Protein AF-A0A8J9SW80-F1 (afdb_monomer_lite)

pLDDT: mean 71.74, std 21.7, range [30.66, 98.0]

Sequence (367 aa):
MGSTLADHHQALREQLAEQREALAELDELLQSSKDDSGEIQQVRDQLYEAVQELEGTLAITDTATEVPGRPEDRGDDSVHAGLGFRDADRAAMSGSEYEDDEVEDGNELDEDVAEALGAERPSRASLAMMADAEAIAQAVQAGPQTDTIHFANWEAHTRGVGSKLMAAMGYRKGAGLGRHKEGNAAPIEVQMLRKGAGLGLAEGQPKKRIRGGERSRRKKLVDAAKAAREAGRDAQTQLEIQTGQPGLFAFINSRLTNAAEHSAEAAASSMGRSQNVESNGKKSKAEPRQVDRKALAAQQDEVAAVRDKLTRLQQMAVRNANDRVISAQVKQKIEAVKRELAGAEAMSQHAHKAVHAKEKERKWLKF

Radius of gyration: 44.1 Å; chains: 1; bounding box: 124×79×93 Å

Secondary structure (DSSP, 8-state):
--HHHHHHHHHHHHHHHHHHHHHHHHHHHHHH-SSSHHHHHHHHHHHHHHHHHHHHHHHHHHHHH--PPPPP------------------------------------------------PPPHHHHHHHHHHHHHHHHHHT--------SSGGGGGS-SHHHHHHHHTT--TTPPSSTTS-S-SSPPP--PPPTTPPTT--TT-----SSSHHHHHHHHHHHHHHHHHHHHHHHHHHHHHHHT---HHHHHHHHHHHHHHTTSSS-S-----------------------SSHHHHHHHHHHHHHHHHHHHHHHHHHHTTT-HHHHHHHHHHHHHHHHHHHHHHHHHHHHHHHHHHHHHHHHHTT-

Structure (mmCIF, N/CA/C/O backbone):
data_AF-A0A8J9SW80-F1
#
_entry.id   AF-A0A8J9SW80-F1
#
loop_
_atom_site.group_PDB
_atom_site.id
_atom_site.type_symbol
_atom_site.label_atom_id
_atom_site.label_alt_id
_atom_site.label_comp_id
_atom_site.label_asym_id
_atom_site.label_entity_id
_atom_site.label_seq_id
_atom_site.pdbx_PDB_ins_code
_atom_site.Cartn_x
_atom_site.Cartn_y
_atom_site.Cartn_z
_atom_site.occupancy
_atom_site.B_iso_or_equiv
_atom_site.auth_seq_id
_atom_site.auth_comp_id
_atom_site.auth_asym_id
_atom_site.auth_atom_id
_atom_site.pdbx_PDB_model_num
ATOM 1 N N . MET A 1 1 ? 29.791 -41.892 21.958 1.00 49.88 1 MET A N 1
ATOM 2 C CA . MET A 1 1 ? 28.802 -42.011 20.863 1.00 49.88 1 MET A CA 1
ATOM 3 C C . MET A 1 1 ? 29.150 -41.160 19.628 1.00 49.88 1 MET A C 1
ATOM 5 O O . MET A 1 1 ? 28.309 -41.045 18.755 1.00 49.88 1 MET A O 1
ATOM 9 N N . GLY A 1 2 ? 30.360 -40.580 19.517 1.00 54.06 2 GLY A N 1
ATOM 10 C CA . GLY A 1 2 ? 30.752 -39.768 18.348 1.00 54.06 2 GLY A CA 1
ATOM 11 C C . GLY A 1 2 ? 31.335 -40.559 17.166 1.00 54.06 2 GLY A C 1
ATOM 12 O O . GLY A 1 2 ? 31.157 -40.139 16.033 1.00 54.06 2 GLY A O 1
ATOM 13 N N . SER A 1 3 ? 31.971 -41.716 17.413 1.00 57.97 3 SER A N 1
ATOM 14 C CA . SER A 1 3 ? 32.595 -42.538 16.353 1.00 57.97 3 SER A CA 1
ATOM 15 C C . SER A 1 3 ? 31.562 -43.076 15.362 1.00 57.97 3 SER A C 1
ATOM 17 O O . SER A 1 3 ? 31.684 -42.866 14.167 1.00 57.97 3 SER A O 1
ATOM 19 N N . THR A 1 4 ? 30.466 -43.651 15.862 1.00 72.06 4 THR A N 1
ATOM 20 C CA . THR A 1 4 ? 29.466 -44.337 15.028 1.00 72.06 4 THR A CA 1
ATOM 21 C C . THR A 1 4 ? 28.751 -43.422 14.033 1.00 72.06 4 THR A C 1
ATOM 23 O O . THR A 1 4 ? 28.284 -43.897 13.005 1.00 72.06 4 THR A O 1
ATOM 26 N N . LEU A 1 5 ? 28.628 -42.124 14.336 1.00 70.88 5 LEU A N 1
ATOM 27 C CA . LEU A 1 5 ? 27.973 -41.161 13.446 1.00 70.88 5 LEU A CA 1
ATOM 28 C C . LEU A 1 5 ? 28.910 -40.726 12.309 1.00 70.88 5 LEU A C 1
ATOM 30 O O . LEU A 1 5 ? 28.467 -40.603 11.172 1.00 70.88 5 LEU A O 1
ATOM 34 N N . ALA A 1 6 ? 30.198 -40.536 12.612 1.00 74.44 6 ALA A N 1
ATOM 35 C CA . ALA A 1 6 ? 31.221 -40.228 11.617 1.00 74.44 6 ALA A CA 1
ATOM 36 C C . ALA A 1 6 ? 31.466 -41.419 10.677 1.00 74.44 6 ALA A C 1
ATOM 38 O O . ALA A 1 6 ? 31.534 -41.231 9.466 1.00 74.44 6 ALA A O 1
ATOM 39 N N . ASP A 1 7 ? 31.491 -42.638 11.225 1.00 81.62 7 ASP A N 1
ATOM 40 C CA . ASP A 1 7 ? 31.629 -43.874 10.448 1.00 81.62 7 ASP A CA 1
ATOM 41 C C . ASP A 1 7 ? 30.427 -44.067 9.499 1.00 81.62 7 ASP A C 1
ATOM 43 O O . ASP A 1 7 ? 30.590 -44.407 8.329 1.00 81.62 7 ASP A O 1
ATOM 47 N N . HIS A 1 8 ? 29.206 -43.771 9.969 1.00 82.88 8 HIS A N 1
ATOM 48 C CA . HIS A 1 8 ? 27.998 -43.819 9.136 1.00 82.88 8 HIS A CA 1
ATOM 49 C C . HIS A 1 8 ? 27.998 -42.748 8.036 1.00 82.88 8 HIS A C 1
ATOM 51 O O . HIS A 1 8 ? 27.614 -43.018 6.902 1.00 82.88 8 HIS A O 1
ATOM 57 N N . HIS A 1 9 ? 28.467 -41.543 8.353 1.00 84.44 9 HIS A N 1
ATOM 58 C CA . HIS A 1 9 ? 28.589 -40.452 7.394 1.00 84.44 9 HIS A CA 1
ATOM 59 C C . HIS A 1 9 ? 29.603 -40.753 6.283 1.00 84.44 9 HIS A C 1
ATOM 61 O O . HIS A 1 9 ? 29.362 -40.457 5.113 1.00 84.44 9 HIS A O 1
ATOM 67 N N . GLN A 1 10 ? 30.728 -41.378 6.637 1.00 86.06 10 GLN A N 1
ATOM 68 C CA . GLN A 1 10 ? 31.716 -41.825 5.664 1.00 86.06 10 GLN A CA 1
ATOM 69 C C . GLN A 1 10 ? 31.157 -42.940 4.769 1.00 86.06 10 GLN A C 1
ATOM 71 O O . GLN A 1 10 ? 31.312 -42.864 3.552 1.00 86.06 10 GLN A O 1
ATOM 76 N N . ALA A 1 11 ? 30.423 -43.899 5.342 1.00 87.75 11 ALA A N 1
ATOM 77 C CA . ALA A 1 11 ? 29.757 -44.947 4.571 1.00 87.75 11 ALA A CA 1
ATOM 78 C C . ALA A 1 11 ? 28.748 -44.381 3.551 1.00 87.75 11 ALA A C 1
ATOM 80 O O . ALA A 1 11 ? 28.704 -44.849 2.417 1.00 87.75 11 ALA A O 1
ATOM 81 N N . LEU A 1 12 ? 27.989 -43.333 3.903 1.00 87.50 12 LEU A N 1
ATOM 82 C CA . LEU A 1 12 ? 27.078 -42.662 2.961 1.00 87.50 12 LEU A CA 1
ATOM 83 C C . LEU A 1 12 ? 27.825 -41.989 1.797 1.00 87.50 12 LEU A C 1
ATOM 85 O O . LEU A 1 12 ? 27.340 -42.003 0.668 1.00 87.50 12 LEU A O 1
ATOM 89 N N . ARG A 1 13 ? 29.015 -41.423 2.042 1.00 88.56 13 ARG A N 1
ATOM 90 C CA . ARG A 1 13 ? 29.853 -40.827 0.984 1.00 88.56 13 ARG A CA 1
ATOM 91 C C . ARG A 1 13 ? 30.429 -41.875 0.037 1.00 88.56 13 ARG A C 1
ATOM 93 O O . ARG A 1 13 ? 30.481 -41.627 -1.164 1.00 88.56 13 ARG A O 1
ATOM 100 N N . GLU A 1 14 ? 30.840 -43.023 0.566 1.00 92.19 14 GLU A N 1
ATOM 101 C CA . GLU A 1 14 ? 31.321 -44.154 -0.236 1.00 92.19 14 GLU A CA 1
ATOM 102 C C . GLU A 1 14 ? 30.191 -44.731 -1.099 1.00 92.19 14 GLU A C 1
ATOM 104 O O . GLU A 1 14 ? 30.370 -44.889 -2.304 1.00 92.19 14 GLU A O 1
ATOM 109 N N . GLN A 1 15 ? 28.994 -44.912 -0.527 1.00 90.31 15 GLN A N 1
ATOM 110 C CA . GLN A 1 15 ? 27.805 -45.330 -1.279 1.00 90.31 15 GLN A CA 1
ATOM 111 C C . GLN A 1 15 ? 27.453 -44.343 -2.398 1.00 90.31 15 GLN A C 1
ATOM 113 O O . GLN A 1 15 ? 27.166 -44.750 -3.518 1.00 90.31 15 GLN A O 1
ATOM 118 N N . LEU A 1 16 ? 27.508 -43.039 -2.129 1.00 91.19 16 LEU A N 1
ATOM 119 C CA . LEU A 1 16 ? 27.243 -42.006 -3.132 1.00 91.19 16 LEU A CA 1
ATOM 120 C C . LEU A 1 16 ? 28.272 -42.048 -4.278 1.00 91.19 16 LEU A C 1
ATOM 122 O O . LEU A 1 16 ? 27.899 -41.903 -5.442 1.00 91.19 16 LEU A O 1
ATOM 126 N N . ALA A 1 17 ? 29.552 -42.273 -3.968 1.00 91.00 17 ALA A N 1
ATOM 127 C CA . ALA A 1 17 ? 30.602 -42.401 -4.978 1.00 91.00 17 ALA A CA 1
ATOM 128 C C . ALA A 1 17 ? 30.373 -43.611 -5.900 1.00 91.00 17 ALA A C 1
ATOM 130 O O . ALA A 1 17 ? 30.442 -43.455 -7.117 1.00 91.00 17 ALA A O 1
ATOM 131 N N . GLU A 1 18 ? 30.015 -44.765 -5.333 1.00 93.12 18 GLU A N 1
ATOM 132 C CA . GLU A 1 18 ? 29.704 -45.989 -6.085 1.00 93.12 18 GLU A CA 1
ATOM 133 C C . GLU A 1 18 ? 28.485 -45.799 -7.006 1.00 93.12 18 GLU A C 1
ATOM 135 O O . GLU A 1 18 ? 28.518 -46.164 -8.180 1.00 93.12 18 GLU A O 1
ATOM 140 N N . GLN A 1 19 ? 27.426 -45.134 -6.525 1.00 90.38 19 GLN A N 1
ATOM 141 C CA . GLN A 1 19 ? 26.250 -44.832 -7.354 1.00 90.38 19 GLN A CA 1
ATOM 142 C C . GLN A 1 19 ? 26.574 -43.844 -8.492 1.00 90.38 19 GLN A C 1
ATOM 144 O O . GLN A 1 19 ? 26.047 -43.968 -9.595 1.00 90.38 19 GLN A O 1
ATOM 149 N N . ARG A 1 20 ? 27.471 -42.873 -8.276 1.00 91.50 20 ARG A N 1
ATOM 150 C CA . ARG A 1 20 ? 27.914 -41.958 -9.345 1.00 91.50 20 ARG A CA 1
ATOM 151 C C . ARG A 1 20 ? 28.756 -42.656 -10.413 1.00 91.50 20 ARG A C 1
ATOM 153 O O . ARG A 1 20 ? 28.658 -42.283 -11.580 1.00 91.50 20 ARG A O 1
ATOM 160 N N . GLU A 1 21 ? 29.560 -43.643 -10.031 1.00 93.75 21 GLU A N 1
ATOM 161 C CA . GLU A 1 21 ? 30.314 -44.474 -10.975 1.00 93.75 21 GLU A CA 1
ATOM 162 C C . GLU A 1 21 ? 29.365 -45.342 -11.813 1.00 93.75 21 GLU A C 1
ATOM 164 O O . GLU A 1 21 ? 29.444 -45.318 -13.040 1.00 93.75 21 GLU A O 1
ATOM 169 N N . ALA A 1 22 ? 28.363 -45.966 -11.184 1.00 90.06 22 ALA A N 1
ATOM 170 C CA . ALA A 1 22 ? 27.321 -46.716 -11.888 1.00 90.06 22 ALA A CA 1
ATOM 171 C C . ALA A 1 22 ? 26.508 -45.846 -12.874 1.00 90.06 22 ALA A C 1
ATOM 173 O O . ALA A 1 22 ? 26.166 -46.304 -13.966 1.00 90.06 22 ALA A O 1
ATOM 174 N N . LEU A 1 23 ? 26.229 -44.573 -12.545 1.00 90.00 23 LEU A N 1
ATOM 175 C CA . LEU A 1 23 ? 25.629 -43.628 -13.504 1.00 90.00 23 LEU A CA 1
ATOM 176 C C . LEU A 1 23 ? 26.527 -43.376 -14.716 1.00 90.00 23 LEU A C 1
ATOM 178 O O . LEU A 1 23 ? 26.022 -43.283 -15.833 1.00 90.00 23 LEU A O 1
ATOM 182 N N . ALA A 1 24 ? 27.839 -43.248 -14.506 1.00 90.25 24 ALA A N 1
ATOM 183 C CA . ALA A 1 24 ? 28.784 -43.002 -15.589 1.00 90.25 24 ALA A CA 1
ATOM 184 C C . ALA A 1 24 ? 28.877 -44.207 -16.541 1.00 90.25 24 ALA A C 1
ATOM 186 O O . ALA A 1 24 ? 28.885 -44.019 -17.757 1.00 90.25 24 ALA A O 1
ATOM 187 N N . GLU A 1 25 ? 28.858 -45.430 -16.004 1.00 89.44 25 GLU A N 1
ATOM 188 C CA . GLU A 1 25 ? 28.818 -46.662 -16.801 1.00 89.44 25 GLU A CA 1
ATOM 189 C C . GLU A 1 25 ? 27.521 -46.778 -17.622 1.00 89.44 25 GLU A C 1
ATOM 191 O O . GLU A 1 25 ? 27.557 -47.132 -18.802 1.00 89.44 25 GLU A O 1
ATOM 196 N N . LEU A 1 26 ? 26.366 -46.423 -17.043 1.00 85.19 26 LEU A N 1
ATOM 197 C CA . LEU A 1 26 ? 25.086 -46.407 -17.766 1.00 85.19 26 LEU A CA 1
ATOM 198 C C . LEU A 1 26 ? 25.056 -45.349 -18.879 1.00 85.19 26 LEU A C 1
ATOM 200 O O . LEU A 1 26 ? 24.507 -45.602 -19.955 1.00 85.19 26 LEU A O 1
ATOM 204 N N . ASP A 1 27 ? 25.679 -44.191 -18.655 1.00 87.00 27 ASP A N 1
ATOM 205 C CA . ASP A 1 27 ? 25.816 -43.138 -19.666 1.00 87.00 27 ASP A CA 1
ATOM 206 C C . ASP A 1 27 ? 26.742 -43.562 -20.822 1.00 87.00 27 ASP A C 1
ATOM 208 O O . ASP A 1 27 ? 26.494 -43.188 -21.973 1.00 87.00 27 ASP A O 1
ATOM 212 N N . GLU A 1 28 ? 27.766 -44.377 -20.555 1.00 88.75 28 GLU A N 1
ATOM 213 C CA . GLU A 1 28 ? 28.633 -44.979 -21.579 1.00 88.75 28 GLU A CA 1
ATOM 214 C C . GLU A 1 28 ? 27.915 -46.101 -22.359 1.00 88.75 28 GLU A C 1
ATOM 216 O O . GLU A 1 28 ? 28.028 -46.203 -23.588 1.00 88.75 28 GLU A O 1
ATOM 221 N N . LEU A 1 29 ? 27.086 -46.903 -21.684 1.00 83.25 29 LEU A N 1
ATOM 222 C CA . LEU A 1 29 ? 26.255 -47.933 -22.319 1.00 83.25 29 LEU A CA 1
ATOM 223 C C . LEU A 1 29 ? 25.168 -47.336 -23.227 1.00 83.25 29 LEU A C 1
ATOM 225 O O . LEU A 1 29 ? 24.956 -47.839 -24.333 1.00 83.25 29 LEU A O 1
ATOM 229 N N . LEU A 1 30 ? 24.542 -46.222 -22.832 1.00 82.44 30 LEU A N 1
ATOM 230 C CA . LEU A 1 30 ? 23.599 -45.477 -23.681 1.00 82.44 30 LEU A CA 1
ATOM 231 C C . LEU A 1 30 ? 24.258 -44.888 -24.936 1.00 82.44 30 LEU A C 1
ATOM 233 O O . LEU A 1 30 ? 23.594 -44.704 -25.957 1.00 82.44 30 LEU A O 1
ATOM 237 N N . GLN A 1 31 ? 25.556 -44.583 -24.878 1.00 81.69 31 GLN A N 1
ATOM 238 C CA . GLN A 1 31 ? 26.309 -44.089 -26.033 1.00 81.69 31 GLN A CA 1
ATOM 239 C C . GLN A 1 31 ? 26.714 -45.212 -26.999 1.00 81.69 31 GLN A C 1
ATOM 241 O O . GLN A 1 31 ? 26.880 -44.950 -28.193 1.00 81.69 31 GLN A O 1
ATOM 246 N N . SER A 1 32 ? 26.855 -46.450 -26.511 1.00 80.88 32 SER A N 1
ATOM 247 C CA . SER A 1 32 ? 27.329 -47.599 -27.297 1.00 80.88 32 SER A CA 1
ATOM 248 C C . SER A 1 32 ? 26.217 -48.517 -27.826 1.00 80.88 32 SER A C 1
ATOM 250 O O . SER A 1 32 ? 26.390 -49.096 -28.901 1.00 80.88 32 SER A O 1
ATOM 252 N N . SER A 1 33 ? 25.066 -48.618 -27.148 1.00 72.31 33 SER A N 1
ATOM 253 C CA . SER A 1 33 ? 23.926 -49.454 -27.558 1.00 72.31 33 SER A CA 1
ATOM 254 C C . SER A 1 33 ? 22.703 -48.614 -27.932 1.00 72.31 33 SER A C 1
ATOM 256 O O . SER A 1 33 ? 22.177 -47.847 -27.128 1.00 72.31 33 SER A O 1
ATOM 258 N N . LYS A 1 34 ? 22.223 -48.765 -29.173 1.00 64.88 34 LYS A N 1
ATOM 259 C CA . LYS A 1 34 ? 21.058 -48.028 -29.699 1.00 64.88 34 LYS A CA 1
ATOM 260 C C . LYS A 1 34 ? 19.730 -48.771 -29.504 1.00 64.88 34 LYS A C 1
ATOM 262 O O . LYS A 1 34 ? 18.681 -48.129 -29.527 1.00 64.88 34 LYS A O 1
ATOM 267 N N . ASP A 1 35 ? 19.785 -50.085 -29.282 1.00 65.62 35 ASP A N 1
ATOM 268 C CA . ASP A 1 35 ? 18.618 -50.974 -29.347 1.00 65.62 35 ASP A CA 1
ATOM 269 C C . ASP A 1 35 ? 17.957 -51.217 -27.970 1.00 65.62 35 ASP A C 1
ATOM 271 O O . ASP A 1 35 ? 16.739 -51.361 -27.914 1.00 65.62 35 ASP A O 1
ATOM 275 N N . ASP A 1 36 ? 18.705 -51.106 -26.859 1.00 64.69 36 ASP A N 1
ATOM 276 C CA . ASP A 1 36 ? 18.205 -51.314 -25.478 1.00 64.69 36 ASP A CA 1
ATOM 277 C C . ASP A 1 36 ? 18.041 -50.003 -24.674 1.00 64.69 36 ASP A C 1
ATOM 279 O O . ASP A 1 36 ? 17.910 -49.993 -23.448 1.00 64.69 36 ASP A O 1
ATOM 283 N N . SER A 1 37 ? 18.041 -48.860 -25.368 1.00 69.69 37 SER A N 1
ATOM 284 C CA . SER A 1 37 ? 18.081 -47.521 -24.756 1.00 69.69 37 SER A CA 1
ATOM 285 C C . SER A 1 37 ? 16.927 -47.220 -23.789 1.00 69.69 37 SER A C 1
ATOM 287 O O . SER A 1 37 ? 17.100 -46.424 -22.872 1.00 69.69 37 SER A O 1
ATOM 289 N N . GLY A 1 38 ? 15.765 -47.863 -23.947 1.00 79.81 38 GLY A N 1
ATOM 290 C CA . GLY A 1 38 ? 14.601 -47.641 -23.083 1.00 79.81 38 GLY A CA 1
ATOM 291 C C . GLY A 1 38 ? 14.773 -48.182 -21.661 1.00 79.81 38 GLY A C 1
ATOM 292 O O . GLY A 1 38 ? 14.498 -47.467 -20.699 1.00 79.81 38 GLY A O 1
ATOM 293 N N . GLU A 1 39 ? 15.253 -49.420 -21.519 1.00 83.25 39 GLU A N 1
ATOM 294 C CA . GLU A 1 39 ? 15.464 -50.047 -20.206 1.00 83.25 39 GLU A CA 1
ATOM 295 C C . GLU A 1 39 ? 16.661 -49.415 -19.486 1.00 83.25 39 GLU A C 1
ATOM 297 O O . GLU A 1 39 ? 16.581 -49.108 -18.297 1.00 83.25 39 GLU A O 1
ATOM 302 N N . ILE A 1 40 ? 17.736 -49.120 -20.225 1.00 81.12 40 ILE A N 1
ATOM 303 C CA . ILE A 1 40 ? 18.932 -48.463 -19.679 1.00 81.12 40 ILE A CA 1
ATOM 304 C C . ILE A 1 40 ? 18.599 -47.038 -19.210 1.00 81.12 40 ILE A C 1
ATOM 306 O O . ILE A 1 40 ? 19.030 -46.632 -18.132 1.00 81.12 40 ILE A O 1
ATOM 310 N N . GLN A 1 41 ? 17.774 -46.294 -19.957 1.00 83.81 41 GLN A N 1
ATOM 311 C CA . GLN A 1 41 ? 17.316 -44.965 -19.542 1.00 83.81 41 GLN A CA 1
ATOM 312 C C . GLN A 1 41 ? 16.438 -45.031 -18.284 1.00 83.81 41 GLN A C 1
ATOM 314 O O . GLN A 1 41 ? 16.593 -44.199 -17.395 1.00 83.81 41 GLN A O 1
ATOM 319 N N . GLN A 1 42 ? 15.564 -46.035 -18.159 1.00 89.56 42 GLN A N 1
ATOM 320 C CA . GLN A 1 42 ? 14.737 -46.202 -16.961 1.00 89.56 42 GLN A CA 1
ATOM 321 C C . GLN A 1 42 ? 15.582 -46.501 -15.713 1.00 89.56 42 GLN A C 1
ATOM 323 O O . GLN A 1 42 ? 15.321 -45.939 -14.649 1.00 89.56 42 GLN A O 1
ATOM 328 N N . VAL A 1 43 ? 16.600 -47.359 -15.835 1.00 89.69 43 VAL A N 1
ATOM 329 C CA . VAL A 1 43 ? 17.531 -47.659 -14.734 1.00 89.69 43 VAL A CA 1
ATOM 330 C C . VAL A 1 43 ? 18.375 -46.431 -14.385 1.00 89.69 43 VAL A C 1
ATOM 332 O O . VAL A 1 43 ? 18.542 -46.120 -13.208 1.00 89.69 43 VAL A O 1
ATOM 335 N N . ARG A 1 44 ? 18.846 -45.683 -15.389 1.00 89.75 44 ARG A N 1
ATOM 336 C CA . ARG A 1 44 ? 19.574 -44.423 -15.199 1.00 89.75 44 ARG A CA 1
ATOM 337 C C . ARG A 1 44 ? 18.748 -43.399 -14.421 1.00 89.75 44 ARG A C 1
ATOM 339 O O . ARG A 1 44 ? 19.253 -42.813 -13.468 1.00 89.75 44 ARG A O 1
ATOM 346 N N . ASP A 1 45 ? 17.488 -43.202 -14.801 1.00 90.50 45 ASP A N 1
ATOM 347 C CA . ASP A 1 45 ? 16.604 -42.229 -14.155 1.00 90.50 45 ASP A CA 1
ATOM 348 C C . ASP A 1 45 ? 16.335 -42.611 -12.684 1.00 90.50 45 ASP A C 1
ATOM 350 O O . ASP A 1 45 ? 16.399 -41.752 -11.805 1.00 90.50 45 ASP A O 1
ATOM 354 N N . GLN A 1 46 ? 16.126 -43.904 -12.395 1.00 91.12 46 GLN A N 1
ATOM 355 C CA . GLN A 1 46 ? 15.981 -44.414 -11.021 1.00 91.12 46 GLN A CA 1
ATOM 356 C C . GLN A 1 46 ? 17.244 -44.193 -10.183 1.00 91.12 46 GLN A C 1
ATOM 358 O O . GLN A 1 46 ? 17.170 -43.813 -9.014 1.00 91.12 46 GLN A O 1
ATOM 363 N N . LEU A 1 47 ? 18.413 -44.422 -10.777 1.00 90.44 47 LEU A N 1
ATOM 364 C CA . LEU A 1 47 ? 19.686 -44.287 -10.080 1.00 90.44 47 LEU A CA 1
ATOM 365 C C . LEU A 1 47 ? 20.050 -42.806 -9.860 1.00 90.44 47 LEU A C 1
ATOM 367 O O . LEU A 1 47 ? 20.631 -42.454 -8.836 1.00 90.44 47 LEU A O 1
ATOM 371 N N . TYR A 1 48 ? 19.612 -41.915 -10.754 1.00 91.31 48 TYR A N 1
ATOM 372 C CA . TYR A 1 48 ? 19.727 -40.466 -10.584 1.00 91.31 48 TYR A CA 1
ATOM 373 C C . TYR A 1 48 ? 18.877 -39.951 -9.413 1.00 91.31 48 TYR A C 1
ATOM 375 O O . TYR A 1 48 ? 19.352 -39.136 -8.621 1.00 91.31 48 TYR A O 1
ATOM 383 N N . GLU A 1 49 ? 17.650 -40.457 -9.260 1.00 92.12 49 GLU A N 1
ATOM 384 C CA . GLU A 1 49 ? 16.781 -40.140 -8.119 1.00 92.12 49 GLU A CA 1
ATOM 385 C C . GLU A 1 49 ? 17.400 -40.621 -6.794 1.00 92.12 49 GLU A C 1
ATOM 387 O O . GLU A 1 49 ? 17.505 -39.845 -5.843 1.00 92.12 49 GLU A O 1
ATOM 392 N N . ALA A 1 50 ? 17.936 -41.846 -6.757 1.00 89.12 50 ALA A N 1
ATOM 393 C CA . ALA A 1 50 ? 18.618 -42.384 -5.577 1.00 89.12 50 ALA A CA 1
ATOM 394 C C . ALA A 1 50 ? 19.857 -41.559 -5.162 1.00 89.12 50 ALA A C 1
ATOM 396 O O . ALA A 1 50 ? 20.093 -41.343 -3.970 1.00 89.12 50 ALA A O 1
ATOM 397 N N . VAL A 1 51 ? 20.638 -41.048 -6.124 1.00 90.56 51 VAL A N 1
ATOM 398 C CA . VAL A 1 51 ? 21.783 -40.161 -5.841 1.00 90.56 51 VAL A CA 1
ATOM 399 C C . VAL A 1 51 ? 21.323 -38.828 -5.243 1.00 90.56 51 VAL A C 1
ATOM 401 O O . VAL A 1 51 ? 21.934 -38.358 -4.282 1.00 90.56 51 VAL A O 1
ATOM 404 N N . GLN A 1 52 ? 20.231 -38.240 -5.744 1.00 90.31 52 GLN A N 1
ATOM 405 C CA . GLN A 1 52 ? 19.676 -36.999 -5.186 1.00 90.31 52 GLN A CA 1
ATOM 406 C C . GLN A 1 52 ? 19.196 -37.173 -3.742 1.00 90.31 52 GLN A C 1
ATOM 408 O O . GLN A 1 52 ? 19.411 -36.292 -2.904 1.00 90.31 52 GLN A O 1
ATOM 413 N N . GLU A 1 53 ? 18.577 -38.312 -3.427 1.00 89.56 53 GLU A N 1
ATOM 414 C CA . GLU A 1 53 ? 18.165 -38.630 -2.060 1.00 89.56 53 GLU A CA 1
ATOM 415 C C . GLU A 1 53 ? 19.375 -38.755 -1.123 1.00 89.56 53 GLU A C 1
ATOM 417 O O . GLU A 1 53 ? 19.389 -38.141 -0.051 1.00 89.56 53 GLU A O 1
ATOM 422 N N . LEU A 1 54 ? 20.425 -39.475 -1.537 1.00 86.06 54 LEU A N 1
ATOM 423 C CA . LEU A 1 54 ? 21.655 -39.623 -0.750 1.00 86.06 54 LEU A CA 1
ATOM 424 C C . LEU A 1 54 ? 22.364 -38.280 -0.528 1.00 86.06 54 LEU A C 1
ATOM 426 O O . LEU A 1 54 ? 22.745 -37.974 0.604 1.00 86.06 54 LEU A O 1
ATOM 430 N N . GLU A 1 55 ? 22.473 -37.438 -1.557 1.00 88.00 55 GLU A N 1
ATOM 431 C CA . GLU A 1 55 ? 23.013 -36.075 -1.444 1.00 88.00 55 GLU A CA 1
ATOM 432 C C . GLU A 1 55 ? 22.214 -35.218 -0.452 1.00 88.00 55 GLU A C 1
ATOM 434 O O . GLU A 1 55 ? 22.795 -34.513 0.379 1.00 88.00 55 GLU A O 1
ATOM 439 N N . GLY A 1 56 ? 20.882 -35.323 -0.484 1.00 86.88 56 GLY A N 1
ATOM 440 C CA . GLY A 1 56 ? 19.998 -34.649 0.462 1.00 86.88 56 GLY A CA 1
ATOM 441 C C . GLY A 1 56 ? 20.221 -35.104 1.906 1.00 86.88 56 GLY A C 1
ATOM 442 O O . GLY A 1 56 ? 20.282 -34.271 2.814 1.00 86.88 56 GLY A O 1
ATOM 443 N N . THR A 1 57 ? 20.396 -36.409 2.136 1.00 82.56 57 THR A N 1
ATOM 444 C CA . THR A 1 57 ? 20.688 -36.931 3.483 1.00 82.56 57 THR A CA 1
ATOM 445 C C . THR A 1 57 ? 22.056 -36.484 3.998 1.00 82.56 57 THR A C 1
ATOM 447 O O . THR A 1 57 ? 22.166 -36.107 5.167 1.00 82.56 57 THR A O 1
ATOM 450 N N . LEU A 1 58 ? 23.068 -36.435 3.124 1.00 82.69 58 LEU A N 1
ATOM 451 C CA . LEU A 1 58 ? 24.422 -36.006 3.466 1.00 82.69 58 LEU A CA 1
ATOM 452 C C . LEU A 1 58 ? 24.480 -34.514 3.838 1.00 82.69 58 LEU A C 1
ATOM 454 O O . LEU A 1 58 ? 25.133 -34.132 4.809 1.00 82.69 58 LEU A O 1
ATOM 458 N N . ALA A 1 59 ? 23.734 -33.668 3.121 1.00 83.06 59 ALA A N 1
ATOM 459 C CA . ALA A 1 59 ? 23.635 -32.244 3.436 1.00 83.06 59 ALA A CA 1
ATOM 460 C C . ALA A 1 59 ? 23.048 -32.003 4.839 1.00 83.06 59 ALA A C 1
ATOM 462 O O . ALA A 1 59 ? 23.487 -31.106 5.560 1.00 83.06 59 ALA A O 1
ATOM 463 N N . ILE A 1 60 ? 22.084 -32.825 5.266 1.00 81.50 60 ILE A N 1
ATOM 464 C CA . ILE A 1 60 ? 21.495 -32.733 6.609 1.00 81.50 60 ILE A CA 1
ATOM 465 C C . ILE A 1 60 ? 22.513 -33.156 7.676 1.00 81.50 60 ILE A C 1
ATOM 467 O O . ILE A 1 60 ? 22.626 -32.489 8.706 1.00 81.50 60 ILE A O 1
ATOM 471 N N . THR A 1 61 ? 23.280 -34.225 7.446 1.00 71.75 61 THR A N 1
ATOM 472 C CA . THR A 1 61 ? 24.295 -34.689 8.403 1.00 71.75 61 THR A CA 1
ATOM 473 C C . THR A 1 61 ? 25.472 -33.727 8.532 1.00 71.75 61 THR A C 1
ATOM 475 O O . THR A 1 61 ? 25.898 -33.474 9.658 1.00 71.75 61 THR A O 1
ATOM 478 N N . ASP A 1 62 ? 25.934 -33.117 7.435 1.00 69.81 62 ASP A N 1
ATOM 479 C CA . ASP A 1 62 ? 27.029 -32.137 7.458 1.00 69.81 62 ASP A CA 1
ATOM 480 C C . ASP A 1 62 ? 26.657 -30.900 8.307 1.00 69.81 62 ASP A C 1
ATOM 482 O O . ASP A 1 62 ? 27.461 -30.437 9.121 1.00 69.81 62 ASP A O 1
ATOM 486 N N . THR A 1 63 ? 25.398 -30.440 8.241 1.00 63.38 63 THR A N 1
ATOM 487 C CA . THR A 1 63 ? 24.904 -29.320 9.075 1.00 63.38 63 THR A CA 1
ATOM 488 C C . THR A 1 63 ? 24.771 -29.647 10.567 1.00 63.38 63 THR A C 1
ATOM 490 O O . THR A 1 63 ? 24.697 -28.734 11.391 1.00 63.38 63 THR A O 1
ATOM 493 N N . ALA A 1 64 ? 24.745 -30.929 10.946 1.00 57.00 64 ALA A N 1
ATOM 494 C CA . ALA A 1 64 ? 24.632 -31.357 12.341 1.00 57.00 64 ALA A CA 1
ATOM 495 C C . ALA A 1 64 ? 25.994 -31.456 13.059 1.00 57.00 64 ALA A C 1
ATOM 497 O O . ALA A 1 64 ? 26.036 -31.452 14.292 1.00 57.00 64 ALA A O 1
ATOM 498 N N . THR A 1 65 ? 27.101 -31.537 12.313 1.00 55.00 65 THR A N 1
ATOM 499 C CA . THR A 1 65 ? 28.466 -31.698 12.851 1.00 55.00 65 THR A CA 1
ATOM 500 C C . THR A 1 65 ? 29.242 -30.395 13.053 1.00 55.00 65 THR A C 1
ATOM 502 O O . THR A 1 65 ? 30.248 -30.403 13.766 1.00 55.00 65 THR A O 1
ATOM 505 N N . GLU A 1 66 ? 28.780 -29.261 12.521 1.00 43.91 66 GLU A N 1
ATOM 506 C CA . GLU A 1 66 ? 29.382 -27.954 12.810 1.00 43.91 66 GLU A CA 1
ATOM 507 C C . GLU A 1 66 ? 28.932 -27.426 14.185 1.00 43.91 66 GLU A C 1
ATOM 509 O O . GLU A 1 66 ? 27.947 -26.702 14.329 1.00 43.91 66 GLU A O 1
ATOM 514 N N . VAL A 1 67 ? 29.681 -27.786 15.232 1.00 41.59 67 VAL A N 1
ATOM 515 C CA . VAL A 1 67 ? 29.626 -27.114 16.538 1.00 41.59 67 VAL A CA 1
ATOM 516 C C . VAL A 1 67 ? 30.516 -25.864 16.472 1.00 41.59 67 VAL A C 1
ATOM 518 O O . VAL A 1 67 ? 31.740 -26.007 16.437 1.00 41.59 67 VAL A O 1
ATOM 521 N N . PRO A 1 68 ? 29.969 -24.633 16.486 1.00 42.00 68 PRO A N 1
ATOM 522 C CA . PRO A 1 68 ? 30.789 -23.432 16.562 1.00 42.00 68 PRO A CA 1
ATOM 523 C C . PRO A 1 68 ? 31.490 -23.359 17.925 1.00 42.00 68 PRO A C 1
ATOM 525 O O . PRO A 1 68 ? 30.871 -23.521 18.980 1.00 42.00 68 PRO A O 1
ATOM 528 N N . GLY A 1 69 ? 32.804 -23.130 17.879 1.00 36.31 69 GLY A N 1
ATOM 529 C CA . GLY A 1 69 ? 33.700 -23.088 19.029 1.00 36.31 69 GLY A CA 1
ATOM 530 C C . GLY A 1 69 ? 33.210 -22.177 20.157 1.00 36.31 69 GLY A C 1
ATOM 531 O O . GLY A 1 69 ? 32.892 -21.005 19.963 1.00 36.31 69 GLY A O 1
ATOM 532 N N . ARG A 1 70 ? 33.183 -22.744 21.363 1.00 35.84 70 ARG A N 1
ATOM 533 C CA . ARG A 1 70 ? 32.975 -22.056 22.637 1.00 35.84 70 ARG A CA 1
ATOM 534 C C . ARG A 1 70 ? 34.272 -21.320 23.012 1.00 35.84 70 ARG A C 1
ATOM 536 O O . ARG A 1 70 ? 35.282 -22.003 23.176 1.00 35.84 70 ARG A O 1
ATOM 543 N N . PRO A 1 71 ? 34.287 -19.987 23.182 1.00 41.69 71 PRO A N 1
ATOM 544 C CA . PRO A 1 71 ? 35.423 -19.328 23.805 1.00 41.69 71 PRO A CA 1
ATOM 545 C C . PRO A 1 71 ? 35.424 -19.626 25.308 1.00 41.69 71 PRO A C 1
ATOM 547 O O . PRO A 1 71 ? 34.377 -19.635 25.961 1.00 41.69 71 PRO A O 1
ATOM 550 N N . GLU A 1 72 ? 36.611 -19.935 25.819 1.00 38.03 72 GLU A N 1
ATOM 551 C CA . GLU A 1 72 ? 36.878 -20.249 27.217 1.00 38.03 72 GLU A CA 1
ATOM 552 C C . GLU A 1 72 ? 36.500 -19.090 28.144 1.00 38.03 72 GLU A C 1
ATOM 554 O O . GLU A 1 72 ? 36.825 -17.927 27.906 1.00 38.03 72 GLU A O 1
ATOM 559 N N . ASP A 1 73 ? 35.814 -19.455 29.220 1.00 37.12 73 ASP A N 1
ATOM 560 C CA . ASP A 1 73 ? 35.428 -18.606 30.336 1.00 37.12 73 ASP A CA 1
ATOM 561 C C . ASP A 1 73 ? 36.682 -18.270 31.159 1.00 37.12 73 ASP A C 1
ATOM 563 O O . ASP A 1 73 ? 37.155 -19.084 31.956 1.00 37.12 73 ASP A O 1
ATOM 567 N N . ARG A 1 74 ? 37.272 -17.093 30.920 1.00 38.66 74 ARG A N 1
ATOM 568 C CA . ARG A 1 74 ? 38.207 -16.475 31.866 1.00 38.66 74 ARG A CA 1
ATOM 569 C C . ARG A 1 74 ? 37.409 -15.549 32.765 1.00 38.66 74 ARG A C 1
ATOM 571 O O . ARG A 1 74 ? 36.908 -14.525 32.309 1.00 38.66 74 ARG A O 1
ATOM 578 N N . GLY A 1 75 ? 37.320 -15.937 34.033 1.00 37.62 75 GLY A N 1
ATOM 579 C CA . GLY A 1 75 ? 36.770 -15.102 35.085 1.00 37.62 75 GLY A CA 1
ATOM 580 C C . GLY A 1 75 ? 37.533 -13.788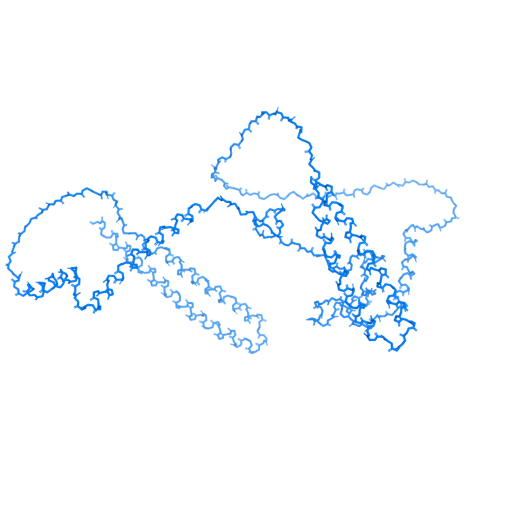 35.207 1.00 37.62 75 GLY A C 1
ATOM 581 O O . GLY A 1 75 ? 38.764 -13.772 35.210 1.00 37.62 75 GLY A O 1
ATOM 582 N N . ASP A 1 76 ? 36.775 -12.709 35.348 1.00 36.28 76 ASP A N 1
ATOM 583 C CA . ASP A 1 76 ? 37.236 -11.513 36.030 1.00 36.28 76 ASP A CA 1
ATOM 584 C C . ASP A 1 76 ? 36.124 -11.065 36.983 1.00 36.28 76 ASP A C 1
ATOM 586 O O . ASP A 1 76 ? 35.014 -10.700 36.580 1.00 36.28 76 ASP A O 1
ATOM 590 N N . ASP A 1 77 ? 36.416 -11.199 38.272 1.00 38.66 77 ASP A N 1
ATOM 591 C CA . ASP A 1 77 ? 35.634 -10.644 39.360 1.00 38.66 77 ASP A CA 1
ATOM 592 C C . ASP A 1 77 ? 35.926 -9.141 39.422 1.00 38.66 77 ASP A C 1
ATOM 594 O O . ASP A 1 77 ? 36.905 -8.714 40.033 1.00 38.66 77 ASP A O 1
ATOM 598 N N . SER A 1 78 ? 35.046 -8.306 38.866 1.00 37.91 78 SER A N 1
ATOM 599 C CA . SER A 1 78 ? 35.040 -6.882 39.210 1.00 37.91 78 SER A CA 1
ATOM 600 C C . SER A 1 78 ? 33.644 -6.417 39.612 1.00 37.91 78 SER A C 1
ATOM 602 O O . SER A 1 78 ? 32.763 -6.139 38.798 1.00 37.91 78 SER A O 1
ATOM 604 N N . VAL A 1 79 ? 33.466 -6.327 40.926 1.00 42.22 79 VAL A N 1
ATOM 605 C CA . VAL A 1 79 ? 32.522 -5.443 41.606 1.00 42.22 79 VAL A CA 1
ATOM 606 C C . VAL A 1 79 ? 32.449 -4.060 40.939 1.00 42.22 79 VAL A C 1
ATOM 608 O O . VAL A 1 79 ? 33.482 -3.453 40.688 1.00 42.22 79 VAL A O 1
ATOM 611 N N . HIS A 1 80 ? 31.236 -3.530 40.731 1.00 33.12 80 HIS A N 1
ATOM 612 C CA . HIS A 1 80 ? 30.777 -2.221 41.237 1.00 33.12 80 HIS A CA 1
ATOM 613 C C . HIS A 1 80 ? 29.658 -1.585 40.378 1.00 33.12 80 HIS A C 1
ATOM 615 O O . HIS A 1 80 ? 29.700 -1.572 39.156 1.00 33.12 80 HIS A O 1
ATOM 621 N N . ALA A 1 81 ? 28.697 -0.994 41.097 1.00 36.94 81 ALA A N 1
ATOM 622 C CA . ALA A 1 81 ? 27.710 0.010 40.690 1.00 36.94 81 ALA A CA 1
ATOM 623 C C . ALA A 1 81 ? 26.585 -0.389 39.716 1.00 36.94 81 ALA A C 1
ATOM 625 O O . ALA A 1 81 ? 26.635 -0.198 38.504 1.00 36.94 81 ALA A O 1
ATOM 626 N N . GLY A 1 82 ? 25.460 -0.791 40.317 1.00 42.62 82 GLY A N 1
ATOM 627 C CA . GLY A 1 82 ? 24.149 -0.648 39.699 1.00 42.62 82 GLY A CA 1
ATOM 628 C C . GLY A 1 82 ? 23.785 0.826 39.500 1.00 42.62 82 GLY A C 1
ATOM 629 O O . GLY A 1 82 ? 23.823 1.620 40.437 1.00 42.62 82 GLY A O 1
ATOM 630 N N . LEU A 1 83 ? 23.372 1.168 38.284 1.00 39.44 83 LEU A N 1
ATOM 631 C CA . LEU A 1 83 ? 22.776 2.457 37.953 1.00 39.44 83 LEU A CA 1
ATOM 632 C C . LEU A 1 83 ? 21.303 2.229 37.622 1.00 39.44 83 LEU A C 1
ATOM 634 O O . LEU A 1 83 ? 20.927 1.851 36.514 1.00 39.44 83 LEU A O 1
ATOM 638 N N . GLY A 1 84 ? 20.463 2.401 38.641 1.00 37.31 84 GLY A N 1
ATOM 639 C CA . GLY A 1 84 ? 19.018 2.426 38.485 1.00 37.31 84 GLY A CA 1
ATOM 640 C C . GLY A 1 84 ? 18.583 3.712 37.793 1.00 37.31 84 GLY A C 1
ATOM 641 O O . GLY A 1 84 ? 18.853 4.800 38.292 1.00 37.31 84 GLY A O 1
ATOM 642 N N . PHE A 1 85 ? 17.855 3.587 36.687 1.00 34.69 85 PHE A N 1
ATOM 643 C CA . PHE A 1 85 ? 17.115 4.701 36.109 1.00 34.69 85 PHE A CA 1
ATOM 644 C C . PHE A 1 85 ? 15.635 4.515 36.443 1.00 34.69 85 PHE A C 1
ATOM 646 O O . PHE A 1 85 ? 14.951 3.654 35.889 1.00 34.69 85 PHE A O 1
ATOM 653 N N . ARG A 1 86 ? 15.178 5.273 37.444 1.00 36.81 86 ARG A N 1
ATOM 654 C CA . ARG A 1 86 ? 13.759 5.530 37.696 1.00 36.81 86 ARG A CA 1
ATOM 655 C C . ARG A 1 86 ? 13.328 6.689 36.808 1.00 36.81 86 ARG A C 1
ATOM 657 O O . ARG A 1 86 ? 14.068 7.656 36.661 1.00 36.81 86 ARG A O 1
ATOM 664 N N . ASP A 1 87 ? 12.122 6.559 36.280 1.00 38.41 87 ASP A N 1
ATOM 665 C CA . ASP A 1 87 ? 11.379 7.577 35.550 1.00 38.41 87 ASP A CA 1
ATOM 666 C C . ASP A 1 87 ? 11.440 8.956 36.225 1.00 38.41 87 ASP A C 1
ATOM 668 O O . ASP A 1 87 ? 11.199 9.081 37.429 1.00 38.41 87 ASP A O 1
ATOM 672 N N . ALA A 1 88 ? 11.687 9.996 35.427 1.00 38.94 88 ALA A N 1
ATOM 673 C CA . ALA A 1 88 ? 11.383 11.373 35.786 1.00 38.94 88 ALA A CA 1
ATOM 674 C C . ALA A 1 88 ? 10.838 12.120 34.562 1.00 38.94 88 ALA A C 1
ATOM 676 O O . ALA A 1 88 ? 11.492 12.257 33.530 1.00 38.94 88 ALA A O 1
ATOM 677 N N . ASP A 1 89 ? 9.600 12.574 34.720 1.00 35.81 89 ASP A N 1
ATOM 678 C CA . ASP A 1 89 ? 8.871 13.477 33.845 1.00 35.81 89 ASP A CA 1
ATOM 679 C C . ASP A 1 89 ? 9.604 14.815 33.598 1.00 35.81 89 ASP A C 1
ATOM 681 O O . ASP A 1 89 ? 10.140 15.429 34.517 1.00 35.81 89 ASP A O 1
ATOM 685 N N . ARG A 1 90 ? 9.424 15.323 32.369 1.00 35.69 90 ARG A N 1
ATOM 686 C CA . ARG A 1 90 ? 9.173 16.736 32.006 1.00 35.69 90 ARG A CA 1
ATOM 687 C C . ARG A 1 90 ? 10.287 17.783 32.198 1.00 35.69 90 ARG A C 1
ATOM 689 O O . ARG A 1 90 ? 10.403 18.390 33.254 1.00 35.69 90 ARG A O 1
ATOM 696 N N . ALA A 1 91 ? 10.858 18.220 31.071 1.00 32.53 91 ALA A N 1
ATOM 697 C CA . ALA A 1 91 ? 11.047 19.644 30.756 1.00 32.53 91 ALA A CA 1
ATOM 698 C C . ALA A 1 91 ? 11.184 19.850 29.235 1.00 32.53 91 ALA A C 1
ATOM 700 O O . ALA A 1 91 ? 11.892 19.116 28.556 1.00 32.53 91 ALA A O 1
ATOM 701 N N . ALA A 1 92 ? 10.463 20.840 28.714 1.00 38.22 92 ALA A N 1
ATOM 702 C CA . ALA A 1 92 ? 10.505 21.307 27.335 1.00 38.22 92 ALA A CA 1
ATOM 703 C C . ALA A 1 92 ? 11.411 22.544 27.231 1.00 38.22 92 ALA A C 1
ATOM 705 O O . ALA A 1 92 ? 11.261 23.409 28.083 1.00 38.22 92 ALA A O 1
ATOM 706 N N . MET A 1 93 ? 12.262 22.625 26.199 1.00 33.84 93 MET A N 1
ATOM 707 C CA . MET A 1 93 ? 12.772 23.815 25.469 1.00 33.84 93 MET A CA 1
ATOM 708 C C . MET A 1 93 ? 13.597 23.242 24.288 1.00 33.84 93 MET A C 1
ATOM 710 O O . MET A 1 93 ? 14.450 22.397 24.519 1.00 33.84 93 MET A O 1
ATOM 714 N N . SER A 1 94 ? 13.214 23.390 23.015 1.00 33.81 94 SER A N 1
ATOM 715 C CA . SER A 1 94 ? 13.399 24.563 22.138 1.00 33.81 94 SER A CA 1
ATOM 716 C C . SER A 1 94 ? 14.866 24.966 21.956 1.00 33.81 94 SER A C 1
ATOM 718 O O . SER A 1 94 ? 15.460 25.488 22.892 1.00 33.81 94 SER A O 1
ATOM 720 N N . GLY A 1 95 ? 15.392 24.812 20.735 1.00 31.34 95 GLY A N 1
ATOM 721 C CA . GLY A 1 95 ? 16.644 25.441 20.298 1.00 31.34 95 GLY A CA 1
ATOM 722 C C . GLY A 1 95 ? 17.470 24.562 19.364 1.00 31.34 95 GLY A C 1
ATOM 723 O O . GLY A 1 95 ? 18.322 23.817 19.825 1.00 31.34 95 GLY A O 1
ATOM 724 N N . SER A 1 96 ? 17.179 24.625 18.066 1.00 39.28 96 SER A N 1
ATOM 725 C CA . SER A 1 96 ? 18.026 24.105 16.992 1.00 39.28 96 SER A CA 1
ATOM 726 C C . SER A 1 96 ? 19.210 25.040 16.760 1.00 39.28 96 SER A C 1
ATOM 728 O O . SER A 1 96 ? 18.981 26.222 16.505 1.00 39.28 96 SER A O 1
ATOM 730 N N . GLU A 1 97 ? 20.423 24.507 16.732 1.00 30.66 97 GLU A N 1
ATOM 731 C CA . GLU A 1 97 ? 21.573 25.171 16.123 1.00 30.66 97 GLU A CA 1
ATOM 732 C C . GLU A 1 97 ? 22.319 24.111 15.308 1.00 30.66 97 GLU A C 1
ATOM 734 O O . GLU A 1 97 ? 22.681 23.054 15.823 1.00 30.66 97 GLU A O 1
ATOM 739 N N . TYR A 1 98 ? 22.367 24.341 13.996 1.00 36.25 98 TYR A N 1
ATOM 740 C CA . TYR A 1 98 ? 23.114 23.552 13.028 1.00 36.25 98 TYR A CA 1
ATOM 741 C C . TYR A 1 98 ? 24.510 24.176 12.968 1.00 36.25 98 TYR A C 1
ATOM 743 O O . TYR A 1 98 ? 24.611 25.350 12.620 1.00 36.25 98 TYR A O 1
ATOM 751 N N . GLU A 1 99 ? 25.549 23.423 13.319 1.00 35.31 99 GLU A N 1
ATOM 752 C CA . GLU A 1 99 ? 26.925 23.766 12.954 1.00 35.31 99 GLU A CA 1
ATOM 753 C C . GLU A 1 99 ? 27.214 23.166 11.573 1.00 35.31 99 GLU A C 1
ATOM 755 O O . GLU A 1 99 ? 26.966 21.985 11.314 1.00 35.31 99 GLU A O 1
ATOM 760 N N . ASP A 1 100 ? 27.630 24.059 10.683 1.00 32.62 100 ASP A N 1
ATOM 761 C CA . ASP A 1 100 ? 27.992 23.880 9.285 1.00 32.62 100 ASP A CA 1
ATOM 762 C C . ASP A 1 100 ? 29.524 23.800 9.239 1.00 32.62 100 ASP A C 1
ATOM 764 O O . ASP A 1 100 ? 30.196 24.791 9.519 1.00 32.62 100 ASP A O 1
ATOM 768 N N . ASP A 1 101 ? 30.080 22.615 8.980 1.00 36.88 101 ASP A N 1
ATOM 769 C CA . ASP A 1 101 ? 31.522 22.429 8.790 1.00 36.88 101 ASP A CA 1
ATOM 770 C C . ASP A 1 101 ? 31.841 22.538 7.288 1.00 36.88 101 ASP A C 1
ATOM 772 O O . ASP A 1 101 ? 31.797 21.552 6.543 1.00 36.88 101 ASP A O 1
ATOM 776 N N . GLU A 1 102 ? 32.157 23.757 6.840 1.00 35.03 102 GLU A N 1
ATOM 777 C CA . GLU A 1 102 ? 32.836 24.004 5.566 1.00 35.03 102 GLU A CA 1
ATOM 778 C C . GLU A 1 102 ? 34.303 23.545 5.668 1.00 35.03 102 GLU A C 1
ATOM 780 O O . GLU A 1 102 ? 35.079 24.047 6.480 1.00 35.03 102 GLU A O 1
ATOM 785 N N . VAL A 1 103 ? 34.702 22.590 4.823 1.00 38.03 103 VAL A N 1
ATOM 786 C CA . VAL A 1 103 ? 36.110 22.218 4.622 1.00 38.03 103 VAL A CA 1
ATOM 787 C C . VAL A 1 103 ? 36.715 23.066 3.502 1.00 38.03 103 VAL A C 1
ATOM 789 O O . VAL A 1 103 ? 36.416 22.885 2.323 1.00 38.03 103 VAL A O 1
ATOM 792 N N . GLU A 1 104 ? 37.566 24.007 3.900 1.00 35.22 104 GLU A N 1
ATOM 793 C CA . GLU A 1 104 ? 38.398 24.851 3.042 1.00 35.22 104 GLU A CA 1
ATOM 794 C C . GLU A 1 104 ? 39.652 24.055 2.618 1.00 35.22 104 GLU A C 1
ATOM 796 O O . GLU A 1 104 ? 40.538 23.802 3.434 1.00 35.22 104 GLU A O 1
ATOM 801 N N . ASP A 1 105 ? 39.717 23.607 1.358 1.00 37.47 105 ASP A N 1
ATOM 802 C CA . ASP A 1 105 ? 40.922 22.987 0.784 1.00 37.47 105 ASP A CA 1
ATOM 803 C C . ASP A 1 105 ? 41.799 24.080 0.157 1.00 37.47 105 ASP A C 1
ATOM 805 O O . ASP A 1 105 ? 41.510 24.622 -0.916 1.00 37.47 105 ASP A O 1
ATOM 809 N N . GLY A 1 106 ? 42.838 24.459 0.901 1.00 37.00 106 GLY A N 1
ATOM 810 C CA . GLY A 1 106 ? 43.833 25.451 0.520 1.00 37.00 106 GLY A CA 1
ATOM 811 C C . GLY A 1 106 ? 44.746 24.924 -0.582 1.00 37.00 106 GLY A C 1
ATOM 812 O O . GLY A 1 106 ? 45.629 24.105 -0.347 1.00 37.00 106 GLY A O 1
ATOM 813 N N . ASN A 1 107 ? 44.561 25.442 -1.792 1.00 33.81 107 ASN A N 1
ATOM 814 C CA . ASN A 1 107 ? 45.442 25.189 -2.924 1.00 33.81 107 ASN A CA 1
ATOM 815 C C . ASN A 1 107 ? 46.686 26.097 -2.822 1.00 33.81 107 ASN A C 1
ATOM 817 O O . ASN A 1 107 ? 46.702 27.197 -3.380 1.00 33.81 107 ASN A O 1
ATOM 821 N N . GLU A 1 108 ? 47.707 25.653 -2.082 1.00 37.66 108 GLU A N 1
ATOM 822 C CA . GLU A 1 108 ? 49.034 26.282 -2.066 1.00 37.66 108 GLU A CA 1
ATOM 823 C C . GLU A 1 108 ? 49.785 25.986 -3.374 1.00 37.66 108 GLU A C 1
ATOM 825 O O . GLU A 1 108 ? 49.965 24.844 -3.797 1.00 37.66 108 GLU A O 1
ATOM 830 N N . LEU A 1 109 ? 50.165 27.074 -4.041 1.00 37.97 109 LEU A N 1
ATOM 831 C CA . LEU A 1 109 ? 50.981 27.116 -5.244 1.00 37.97 109 LEU A CA 1
ATOM 832 C C . LEU A 1 109 ? 52.456 27.038 -4.841 1.00 37.97 109 LEU A C 1
ATOM 834 O O . LEU A 1 109 ? 52.967 28.008 -4.288 1.00 37.97 109 LEU A O 1
ATOM 838 N N . ASP A 1 110 ? 53.139 25.953 -5.202 1.00 37.62 110 ASP A N 1
ATOM 839 C CA . ASP A 1 110 ? 54.602 25.915 -5.232 1.00 37.62 110 ASP A CA 1
ATOM 840 C C . ASP A 1 110 ? 55.085 25.943 -6.690 1.00 37.62 110 ASP A C 1
ATOM 842 O O . ASP A 1 110 ? 54.973 24.973 -7.446 1.00 37.62 110 ASP A O 1
ATOM 846 N N . GLU A 1 111 ? 55.609 27.102 -7.087 1.00 44.69 111 GLU A N 1
ATOM 847 C CA . GLU A 1 111 ? 56.529 27.249 -8.211 1.00 44.69 111 GLU A CA 1
ATOM 848 C C . GLU A 1 111 ? 57.933 26.848 -7.741 1.00 44.69 111 GLU A C 1
ATOM 850 O O . GLU A 1 111 ? 58.408 27.413 -6.766 1.00 44.69 111 GLU A O 1
ATOM 855 N N . ASP A 1 112 ? 58.605 25.924 -8.444 1.00 35.44 112 ASP A N 1
ATOM 856 C CA . ASP A 1 112 ? 60.053 26.009 -8.706 1.00 35.44 112 ASP A CA 1
ATOM 857 C C . ASP A 1 112 ? 60.530 25.002 -9.785 1.00 35.44 112 ASP A C 1
ATOM 859 O O . ASP A 1 112 ? 60.586 23.787 -9.607 1.00 35.44 112 ASP A O 1
ATOM 863 N N . VAL A 1 113 ? 60.848 25.578 -10.949 1.00 39.59 113 VAL A N 1
ATOM 864 C CA . VAL A 1 113 ? 61.959 25.326 -11.895 1.00 39.59 113 VAL A CA 1
ATOM 865 C C . VAL A 1 113 ? 62.663 23.949 -11.945 1.00 39.59 113 VAL A C 1
ATOM 867 O O . VAL A 1 113 ? 63.473 23.611 -11.085 1.00 39.59 113 VAL A O 1
ATOM 870 N N . ALA A 1 114 ? 62.551 23.263 -13.095 1.00 34.00 114 ALA A N 1
ATOM 871 C CA . ALA A 1 114 ? 63.652 22.482 -13.682 1.00 34.00 114 ALA A CA 1
ATOM 872 C C . ALA A 1 114 ? 63.485 22.311 -15.206 1.00 34.00 114 ALA A C 1
ATOM 874 O O . ALA A 1 114 ? 62.598 21.618 -15.702 1.00 34.00 114 ALA A O 1
ATOM 875 N N . GLU A 1 115 ? 64.378 22.959 -15.944 1.00 38.75 115 GLU A N 1
ATOM 876 C CA . GLU A 1 115 ? 64.574 22.858 -17.386 1.00 38.75 115 GLU A CA 1
ATOM 877 C C . GLU A 1 115 ? 65.387 21.594 -17.736 1.00 38.75 115 GLU A C 1
ATOM 879 O O . GLU A 1 115 ? 66.388 21.315 -17.077 1.00 38.75 115 GLU A O 1
ATOM 884 N N . ALA A 1 116 ? 64.961 20.863 -18.781 1.00 37.22 116 ALA A N 1
ATOM 885 C CA . ALA A 1 116 ? 65.782 20.200 -19.816 1.00 37.22 116 ALA A CA 1
ATOM 886 C C . ALA A 1 116 ? 65.331 18.773 -20.229 1.00 37.22 116 ALA A C 1
ATOM 888 O O . ALA A 1 116 ? 65.279 17.839 -19.434 1.00 37.22 116 ALA A O 1
ATOM 889 N N . LEU A 1 117 ? 65.181 18.624 -21.557 1.00 36.69 117 LEU A N 1
ATOM 890 C CA . LEU A 1 117 ? 65.199 17.400 -22.385 1.00 36.69 117 LEU A CA 1
ATOM 891 C C . LEU A 1 117 ? 63.876 16.635 -22.614 1.00 36.69 117 LEU A C 1
ATOM 893 O O . LEU A 1 117 ? 63.653 15.538 -22.119 1.00 36.69 117 LEU A O 1
ATOM 897 N N . GLY A 1 118 ? 63.065 17.168 -23.534 1.00 48.56 118 GLY A N 1
ATOM 898 C CA . GLY A 1 118 ? 62.807 16.501 -24.822 1.00 48.56 118 GLY A CA 1
ATOM 899 C C . GLY A 1 118 ? 62.368 15.033 -24.821 1.00 48.56 118 GLY A C 1
ATOM 900 O O . GLY A 1 118 ? 62.999 14.216 -25.483 1.00 48.56 118 GLY A O 1
ATOM 901 N N . ALA A 1 119 ? 61.260 14.715 -24.158 1.00 44.72 119 ALA A N 1
ATOM 902 C CA . ALA A 1 119 ? 60.350 13.643 -24.557 1.00 44.72 119 ALA A CA 1
ATOM 903 C C . ALA A 1 119 ? 59.007 13.897 -23.867 1.00 44.72 119 ALA A C 1
ATOM 905 O O . ALA A 1 119 ? 58.896 13.734 -22.654 1.00 44.72 119 ALA A O 1
ATOM 906 N N . GLU A 1 120 ? 58.000 14.311 -24.637 1.00 43.81 120 GLU A N 1
ATOM 907 C CA . GLU A 1 120 ? 56.599 14.383 -24.211 1.00 43.81 120 GLU A CA 1
ATOM 908 C C . GLU A 1 120 ? 56.150 12.981 -23.772 1.00 43.81 120 GLU A C 1
ATOM 910 O O . GLU A 1 120 ? 55.650 12.178 -24.561 1.00 43.81 120 GLU A O 1
ATOM 915 N N . ARG A 1 121 ? 56.393 12.633 -22.505 1.00 50.22 121 ARG A N 1
ATOM 916 C CA . ARG A 1 121 ? 55.728 11.500 -21.875 1.00 50.22 121 ARG A CA 1
ATOM 917 C C . ARG A 1 121 ? 54.283 11.936 -21.679 1.00 50.22 121 ARG A C 1
ATOM 919 O O . ARG A 1 121 ? 54.065 12.880 -20.917 1.00 50.22 121 ARG A O 1
ATOM 926 N N . PRO A 1 122 ? 53.309 11.280 -22.335 1.00 54.41 122 PRO A N 1
ATOM 927 C CA . PRO A 1 122 ? 51.915 11.626 -22.145 1.00 54.41 122 PRO A CA 1
ATOM 928 C C . PRO A 1 122 ? 51.615 11.564 -20.648 1.00 54.41 122 PRO A C 1
ATOM 930 O O . PRO A 1 122 ? 51.886 10.557 -19.984 1.00 54.41 122 PRO A O 1
ATOM 933 N N . SER A 1 123 ? 51.103 12.671 -20.107 1.00 62.69 123 SER A N 1
ATOM 934 C CA . SER A 1 123 ? 50.620 12.740 -18.733 1.00 62.69 123 SER A CA 1
ATOM 935 C C . SER A 1 123 ? 49.708 11.543 -18.457 1.00 62.69 123 SER A C 1
ATOM 937 O O . SER A 1 123 ? 48.991 11.073 -19.343 1.00 62.69 123 SER A O 1
ATOM 939 N N . ARG A 1 124 ? 49.696 11.036 -17.224 1.00 57.38 124 ARG A N 1
ATOM 940 C CA . ARG A 1 124 ? 48.864 9.882 -16.843 1.00 57.38 124 ARG A CA 1
ATOM 941 C C . ARG A 1 124 ? 47.373 10.095 -17.179 1.00 57.38 124 ARG A C 1
ATOM 943 O O . ARG A 1 124 ? 46.671 9.130 -17.465 1.00 57.38 124 ARG A O 1
ATOM 950 N N . ALA A 1 125 ? 46.930 11.356 -17.229 1.00 56.88 125 ALA A N 1
ATOM 951 C CA . ALA A 1 125 ? 45.623 11.779 -17.731 1.00 56.88 125 ALA A CA 1
ATOM 952 C C . ALA A 1 125 ? 45.466 11.607 -19.257 1.00 56.88 125 ALA A C 1
ATOM 954 O O . ALA A 1 125 ? 44.462 11.062 -19.706 1.00 56.88 125 ALA A O 1
ATOM 955 N N . SER A 1 126 ? 46.460 11.997 -20.061 1.00 62.66 126 SER A N 1
ATOM 956 C CA . SER A 1 126 ? 46.432 11.795 -21.520 1.00 62.66 126 SER A CA 1
ATOM 957 C C . SER A 1 126 ? 46.534 10.319 -21.933 1.00 62.66 126 SER A C 1
ATOM 959 O O . SER A 1 126 ? 45.848 9.905 -22.864 1.00 62.66 126 SER A O 1
ATOM 961 N N . LEU A 1 127 ? 47.284 9.487 -21.198 1.00 59.28 127 LEU A N 1
ATOM 962 C CA . LEU A 1 127 ? 47.310 8.036 -21.426 1.00 59.28 127 LEU A CA 1
ATOM 963 C C . LEU A 1 127 ? 45.980 7.369 -21.027 1.00 59.28 127 LEU A C 1
ATOM 965 O O . LEU A 1 127 ? 45.517 6.458 -21.712 1.00 59.28 127 LEU A O 1
ATOM 969 N N . ALA A 1 128 ? 45.327 7.856 -19.964 1.00 58.41 128 ALA A N 1
ATOM 970 C CA . ALA A 1 128 ? 43.976 7.428 -19.605 1.00 58.41 128 ALA A CA 1
ATOM 971 C C . ALA A 1 128 ? 42.951 7.809 -20.689 1.00 58.41 128 ALA A C 1
ATOM 973 O O . ALA A 1 128 ? 42.146 6.960 -21.060 1.00 58.41 128 ALA A O 1
ATOM 974 N N . MET A 1 129 ? 43.045 9.015 -21.263 1.00 57.72 129 MET A N 1
ATOM 975 C CA . MET A 1 129 ? 42.188 9.455 -22.373 1.00 57.72 129 MET A CA 1
ATOM 976 C C . MET A 1 129 ? 42.422 8.671 -23.673 1.00 57.72 129 MET A C 1
ATOM 978 O O . MET A 1 129 ? 41.472 8.434 -24.414 1.00 57.72 129 MET A O 1
ATOM 982 N N . MET A 1 130 ? 43.653 8.236 -23.958 1.00 60.22 130 MET A N 1
ATOM 983 C CA . MET A 1 130 ? 43.959 7.415 -25.140 1.00 60.22 130 MET A CA 1
ATOM 984 C C . MET A 1 130 ? 43.377 5.996 -25.027 1.00 60.22 130 MET A C 1
ATOM 986 O O . MET A 1 130 ? 42.835 5.478 -26.001 1.00 60.22 130 MET A O 1
ATOM 990 N N . ALA A 1 131 ? 43.414 5.399 -23.829 1.00 58.41 131 ALA A N 1
ATOM 991 C CA . ALA A 1 131 ? 42.753 4.121 -23.545 1.00 58.41 131 ALA A CA 1
ATOM 992 C C . ALA A 1 131 ? 41.214 4.235 -23.582 1.00 58.41 131 ALA A C 1
ATOM 994 O O . ALA A 1 131 ? 40.525 3.300 -23.992 1.00 58.41 131 ALA A O 1
ATOM 995 N N . ASP A 1 132 ? 40.671 5.399 -23.210 1.00 57.50 132 ASP A N 1
ATOM 996 C CA . ASP A 1 132 ? 39.242 5.698 -23.341 1.00 57.50 132 ASP A CA 1
ATOM 997 C C . ASP A 1 132 ? 38.833 5.909 -24.798 1.00 57.50 132 ASP A C 1
ATOM 999 O O . ASP A 1 132 ? 37.770 5.447 -25.201 1.00 57.50 132 ASP A O 1
ATOM 1003 N N . ALA A 1 133 ? 39.680 6.535 -25.619 1.00 62.81 133 ALA A N 1
ATOM 1004 C CA . ALA A 1 133 ? 39.409 6.749 -27.037 1.00 62.81 133 ALA A CA 1
ATOM 1005 C C . ALA A 1 133 ? 39.250 5.429 -27.806 1.00 62.81 133 ALA A C 1
ATOM 1007 O O . ALA A 1 133 ? 38.379 5.327 -28.668 1.00 62.81 133 ALA A O 1
ATOM 1008 N N . GLU A 1 134 ? 40.035 4.404 -27.470 1.00 66.69 134 GLU A N 1
ATOM 1009 C CA . GLU A 1 134 ? 39.922 3.083 -28.092 1.00 66.69 134 GLU A CA 1
ATOM 1010 C C . GLU A 1 134 ? 38.646 2.345 -27.653 1.00 66.69 134 GLU A C 1
ATOM 1012 O O . GLU A 1 134 ? 37.925 1.800 -28.489 1.00 66.69 134 GLU A O 1
ATOM 1017 N N . ALA A 1 135 ? 38.295 2.398 -26.364 1.00 62.16 135 ALA A N 1
ATOM 1018 C CA . ALA A 1 135 ? 37.043 1.831 -25.857 1.00 62.16 135 ALA A CA 1
ATOM 1019 C C . ALA A 1 135 ? 35.801 2.552 -26.420 1.00 62.16 135 ALA A C 1
ATOM 1021 O O . ALA A 1 135 ? 34.807 1.910 -26.768 1.00 62.16 135 ALA A O 1
ATOM 1022 N N . ILE A 1 136 ? 35.871 3.879 -26.569 1.00 62.31 136 ILE A N 1
ATOM 1023 C CA . ILE A 1 136 ? 34.840 4.701 -27.212 1.00 62.31 136 ILE A CA 1
ATOM 1024 C C . ILE A 1 136 ? 34.741 4.348 -28.700 1.00 62.31 136 ILE A C 1
ATOM 1026 O O . ILE A 1 136 ? 33.637 4.160 -29.205 1.00 62.31 136 ILE A O 1
ATOM 1030 N N . ALA A 1 137 ? 35.865 4.178 -29.403 1.00 65.12 137 ALA A N 1
ATOM 1031 C CA . ALA A 1 137 ? 35.877 3.779 -30.810 1.00 65.12 137 ALA A CA 1
ATOM 1032 C C . ALA A 1 137 ? 35.273 2.380 -31.027 1.00 65.12 137 ALA A C 1
ATOM 1034 O O . ALA A 1 137 ? 34.504 2.183 -31.970 1.00 65.12 137 ALA A O 1
ATOM 1035 N N . GLN A 1 138 ? 35.546 1.427 -30.131 1.00 64.44 138 GLN A N 1
ATOM 1036 C CA . GLN A 1 138 ? 34.943 0.090 -30.162 1.00 64.44 138 GLN A CA 1
ATOM 1037 C C . GLN A 1 138 ? 33.435 0.124 -29.859 1.00 64.44 138 GLN A C 1
ATOM 1039 O O . GLN A 1 138 ? 32.661 -0.594 -30.494 1.00 64.44 138 GLN A O 1
ATOM 1044 N N . ALA A 1 139 ? 32.988 0.983 -28.936 1.00 59.16 139 ALA A N 1
ATOM 1045 C CA . ALA A 1 139 ? 31.565 1.187 -28.654 1.00 59.16 139 ALA A CA 1
ATOM 1046 C C . ALA A 1 139 ? 30.824 1.845 -29.833 1.00 59.16 139 ALA A C 1
ATOM 1048 O O . ALA A 1 139 ? 29.694 1.468 -30.137 1.00 59.16 139 ALA A O 1
ATOM 1049 N N . VAL A 1 140 ? 31.477 2.774 -30.538 1.00 63.75 140 VAL A N 1
ATOM 1050 C CA . VAL A 1 140 ? 30.955 3.400 -31.763 1.00 63.75 140 VAL A C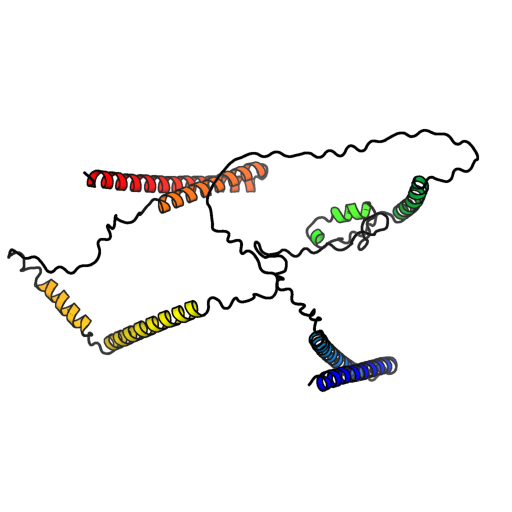A 1
ATOM 1051 C C . VAL A 1 140 ? 30.901 2.396 -32.925 1.00 63.75 140 VAL A C 1
ATOM 1053 O O . VAL A 1 140 ? 29.930 2.399 -33.679 1.00 63.75 140 VAL A O 1
ATOM 1056 N N . GLN A 1 141 ? 31.882 1.490 -33.048 1.00 61.69 141 GLN A N 1
ATOM 1057 C CA . GLN A 1 141 ? 31.875 0.412 -34.051 1.00 61.69 141 GLN A CA 1
ATOM 1058 C C . GLN A 1 141 ? 30.792 -0.649 -33.809 1.00 61.69 141 GLN A C 1
ATOM 1060 O O . GLN A 1 141 ? 30.277 -1.212 -34.772 1.00 61.69 141 GLN A O 1
ATOM 1065 N N . ALA A 1 142 ? 30.425 -0.919 -32.553 1.00 62.00 142 ALA A N 1
ATOM 1066 C CA . ALA A 1 142 ? 29.407 -1.917 -32.211 1.00 62.00 142 ALA A CA 1
ATOM 1067 C C . ALA A 1 142 ? 27.969 -1.502 -32.591 1.00 62.00 142 ALA A C 1
ATOM 1069 O O . ALA A 1 142 ? 27.071 -2.347 -32.569 1.00 62.00 142 ALA A O 1
ATOM 1070 N N . GLY A 1 143 ? 27.756 -0.232 -32.960 1.00 54.72 143 GLY A N 1
ATOM 1071 C CA . GLY A 1 143 ? 26.458 0.319 -33.347 1.00 54.72 143 GLY A CA 1
ATOM 1072 C C . GLY A 1 143 ? 25.436 0.367 -32.196 1.00 54.72 143 GLY A C 1
ATOM 1073 O O . GLY A 1 143 ? 25.614 -0.273 -31.156 1.00 54.72 143 GLY A O 1
ATOM 1074 N N . PRO A 1 144 ? 24.333 1.127 -32.341 1.00 56.72 144 PRO A N 1
ATOM 1075 C CA . PRO A 1 144 ? 23.240 1.089 -31.378 1.00 56.72 144 PRO A CA 1
ATOM 1076 C C . PRO A 1 144 ? 22.666 -0.329 -31.347 1.00 56.72 144 PRO A C 1
ATOM 1078 O O . PRO A 1 144 ? 22.179 -0.819 -32.364 1.00 56.72 144 PRO A O 1
ATOM 1081 N N . GLN A 1 145 ? 22.723 -0.992 -30.193 1.00 59.31 145 GLN A N 1
ATOM 1082 C CA . GLN A 1 145 ? 22.102 -2.304 -30.005 1.00 59.31 145 GLN A CA 1
ATOM 1083 C C . GLN A 1 145 ? 20.587 -2.150 -30.241 1.00 59.31 145 GLN A C 1
ATOM 1085 O O . GLN A 1 145 ? 19.889 -1.531 -29.438 1.00 59.31 145 GLN A O 1
ATOM 1090 N N . THR A 1 146 ? 20.078 -2.649 -31.372 1.00 57.91 146 THR A N 1
ATOM 1091 C CA . THR A 1 146 ? 18.654 -2.542 -31.753 1.00 57.91 146 THR A CA 1
ATOM 1092 C C . THR A 1 146 ? 17.775 -3.592 -31.089 1.00 57.91 146 THR A C 1
ATOM 1094 O O . THR A 1 146 ? 16.551 -3.466 -31.107 1.00 57.91 146 THR A O 1
ATOM 1097 N N . ASP A 1 147 ? 18.386 -4.607 -30.483 1.00 61.06 147 ASP A N 1
ATOM 1098 C CA . ASP A 1 147 ? 17.677 -5.699 -29.835 1.00 61.06 147 ASP A CA 1
ATOM 1099 C C . ASP A 1 147 ? 17.219 -5.235 -28.451 1.00 61.06 147 ASP A C 1
ATOM 1101 O O . ASP A 1 147 ? 17.895 -5.401 -27.434 1.00 61.06 147 ASP A O 1
ATOM 1105 N N . THR A 1 148 ? 16.051 -4.594 -28.423 1.00 60.84 148 THR A N 1
ATOM 1106 C CA . THR A 1 148 ? 15.368 -4.133 -27.211 1.00 60.84 148 THR A CA 1
ATOM 1107 C C . THR A 1 148 ? 14.820 -5.322 -26.424 1.00 60.84 148 THR A C 1
ATOM 1109 O O . THR A 1 148 ? 13.613 -5.541 -26.343 1.00 60.84 148 THR A O 1
ATOM 1112 N N . ILE A 1 149 ? 15.709 -6.124 -25.851 1.00 67.69 149 ILE A N 1
ATOM 1113 C CA . ILE A 1 149 ? 15.349 -7.090 -24.822 1.00 67.69 149 ILE A CA 1
ATOM 1114 C C . ILE A 1 149 ? 15.260 -6.288 -23.528 1.00 67.69 149 ILE A C 1
ATOM 1116 O O . ILE A 1 149 ? 16.276 -5.770 -23.073 1.00 67.69 149 ILE A O 1
ATOM 1120 N N . HIS A 1 150 ? 14.062 -6.177 -22.947 1.00 76.81 150 HIS A N 1
ATOM 1121 C CA . HIS A 1 150 ? 13.855 -5.555 -21.636 1.00 76.81 150 HIS A CA 1
ATOM 1122 C C . HIS A 1 150 ? 14.977 -5.966 -20.668 1.00 76.81 150 HIS A C 1
ATOM 1124 O O . HIS A 1 150 ? 15.226 -7.162 -20.457 1.00 76.81 150 HIS A O 1
ATOM 1130 N N . PHE A 1 151 ? 15.711 -4.978 -20.147 1.00 79.94 151 PHE A N 1
ATOM 1131 C CA . PHE A 1 151 ? 16.895 -5.251 -19.326 1.00 79.94 151 PHE A CA 1
ATOM 1132 C C . PHE A 1 151 ? 16.508 -5.662 -17.910 1.00 79.94 151 PHE A C 1
ATOM 1134 O O . PHE A 1 151 ? 17.238 -6.419 -17.276 1.00 79.94 151 PHE A O 1
ATOM 1141 N N . ALA A 1 152 ? 15.340 -5.223 -17.443 1.00 82.75 152 ALA A N 1
ATOM 1142 C CA . ALA A 1 152 ? 14.820 -5.542 -16.126 1.00 82.75 152 ALA A CA 1
ATOM 1143 C C . ALA A 1 152 ? 13.326 -5.887 -16.174 1.00 82.75 152 ALA A C 1
ATOM 1145 O O . ALA A 1 152 ? 12.576 -5.366 -16.997 1.00 82.75 152 ALA A O 1
ATOM 1146 N N . ASN A 1 153 ? 12.877 -6.732 -15.241 1.00 83.88 153 ASN A N 1
ATOM 1147 C CA . ASN A 1 153 ? 11.499 -7.242 -15.203 1.00 83.88 153 ASN A CA 1
ATOM 1148 C C . ASN A 1 153 ? 10.440 -6.140 -15.029 1.00 83.88 153 ASN A C 1
ATOM 1150 O O . ASN A 1 153 ? 9.332 -6.269 -15.541 1.00 83.88 153 ASN A O 1
ATOM 1154 N N . TRP A 1 154 ? 10.771 -5.032 -14.357 1.00 79.94 154 TRP A N 1
ATOM 1155 C CA . TRP A 1 154 ? 9.857 -3.892 -14.209 1.00 79.94 154 TRP A CA 1
ATOM 1156 C C . TRP A 1 154 ? 9.557 -3.198 -15.548 1.00 79.94 154 TRP A C 1
ATOM 1158 O O . TRP A 1 154 ? 8.515 -2.559 -15.697 1.00 79.94 154 TRP A O 1
ATOM 1168 N N . GLU A 1 155 ? 10.426 -3.353 -16.552 1.00 85.44 155 GLU A N 1
ATOM 1169 C CA . GLU A 1 155 ? 10.203 -2.797 -17.884 1.00 85.44 155 GLU A CA 1
ATOM 1170 C C . GLU A 1 155 ? 9.124 -3.537 -18.671 1.00 85.44 155 GLU A C 1
ATOM 1172 O O . GLU A 1 155 ? 8.595 -2.955 -19.611 1.00 85.44 155 GLU A O 1
ATOM 1177 N N . ALA A 1 156 ? 8.716 -4.739 -18.247 1.00 82.69 156 ALA A N 1
ATOM 1178 C CA . ALA A 1 156 ? 7.543 -5.414 -18.806 1.00 82.69 156 ALA A CA 1
ATOM 1179 C C . ALA A 1 156 ? 6.258 -4.581 -18.634 1.00 82.69 156 ALA A C 1
ATOM 1181 O O . ALA A 1 156 ? 5.307 -4.718 -19.401 1.00 82.69 156 ALA A O 1
ATOM 1182 N N . HIS A 1 157 ? 6.236 -3.691 -17.636 1.00 79.31 157 HIS A N 1
ATOM 1183 C CA . HIS A 1 157 ? 5.115 -2.801 -17.343 1.00 79.31 157 HIS A CA 1
ATOM 1184 C C . HIS A 1 157 ? 5.350 -1.353 -17.803 1.00 79.31 157 HIS A C 1
ATOM 1186 O O . HIS A 1 157 ? 4.535 -0.477 -17.511 1.00 79.31 157 HIS A O 1
ATOM 1192 N N . THR A 1 158 ? 6.440 -1.068 -18.525 1.00 85.94 158 THR A N 1
ATOM 1193 C CA . THR A 1 158 ? 6.714 0.263 -19.091 1.00 85.94 158 THR A CA 1
ATOM 1194 C C . THR A 1 158 ? 7.035 0.169 -20.582 1.00 85.94 158 THR A C 1
ATOM 1196 O O . THR A 1 158 ? 7.176 -0.906 -21.150 1.00 85.94 158 THR A O 1
ATOM 1199 N N . ARG A 1 159 ? 7.152 1.311 -21.269 1.00 84.25 159 ARG A N 1
ATOM 1200 C CA . ARG A 1 159 ? 7.457 1.347 -22.713 1.00 84.25 159 ARG A CA 1
ATOM 1201 C C . ARG A 1 159 ? 8.939 1.076 -23.037 1.00 84.25 159 ARG A C 1
ATOM 1203 O O . ARG A 1 159 ? 9.376 1.437 -24.124 1.00 84.25 159 ARG A O 1
ATOM 1210 N N . GLY A 1 160 ? 9.722 0.532 -22.098 1.00 86.44 160 GLY A N 1
ATOM 1211 C CA . GLY A 1 160 ? 11.146 0.229 -22.306 1.00 86.44 160 GLY A CA 1
ATOM 1212 C C . GLY A 1 160 ? 12.012 1.456 -22.628 1.00 86.44 160 GLY A C 1
ATOM 1213 O O . GLY A 1 160 ? 13.010 1.355 -23.333 1.00 86.44 160 GLY A O 1
ATOM 1214 N N . VAL A 1 161 ? 11.616 2.649 -22.164 1.00 86.62 161 VAL A N 1
ATOM 1215 C CA . VAL A 1 161 ? 12.363 3.890 -22.449 1.00 86.62 161 VAL A CA 1
ATOM 1216 C C . VAL A 1 161 ? 13.736 3.871 -21.767 1.00 86.62 161 VAL A C 1
ATOM 1218 O O . VAL A 1 161 ? 14.709 4.335 -22.354 1.00 86.62 161 VAL A O 1
ATOM 1221 N N . GLY A 1 162 ? 13.823 3.288 -20.565 1.00 88.44 162 GLY A N 1
ATOM 1222 C CA . GLY A 1 162 ? 15.074 3.116 -19.821 1.00 88.44 162 GLY A CA 1
ATOM 1223 C C . GLY A 1 162 ? 16.073 2.234 -20.567 1.00 88.44 162 GLY A C 1
ATOM 1224 O O . GLY A 1 162 ? 17.165 2.696 -20.891 1.00 88.44 162 GLY A O 1
ATOM 1225 N N . SER A 1 163 ? 15.683 1.007 -20.921 1.00 87.81 163 SER A N 1
ATOM 1226 C CA . SER A 1 163 ? 16.496 0.107 -21.751 1.00 87.81 163 SER A CA 1
ATOM 1227 C C . SER A 1 163 ? 16.917 0.719 -23.074 1.00 87.81 163 SER A C 1
ATOM 1229 O O . SER A 1 163 ? 18.087 0.612 -23.435 1.00 87.81 163 SER A O 1
ATOM 1231 N N . LYS A 1 164 ? 16.023 1.431 -23.765 1.00 87.94 164 LYS A N 1
ATOM 1232 C CA . LYS A 1 164 ? 16.378 2.102 -25.021 1.00 87.94 164 LYS A CA 1
ATOM 1233 C C . LYS A 1 164 ? 17.480 3.150 -24.837 1.00 87.94 164 LYS A C 1
ATOM 1235 O O . LYS A 1 164 ? 18.403 3.206 -25.645 1.00 87.94 164 LYS A O 1
ATOM 1240 N N . LEU A 1 165 ? 17.398 3.971 -23.790 1.00 89.50 165 LEU A N 1
ATOM 1241 C CA . LEU A 1 165 ? 18.428 4.970 -23.492 1.00 89.50 165 LEU A CA 1
ATOM 1242 C C . LEU A 1 165 ? 19.741 4.315 -23.059 1.00 89.50 165 LEU A C 1
ATOM 1244 O O . LEU A 1 165 ? 20.797 4.690 -23.554 1.00 89.50 165 LEU A O 1
ATOM 1248 N N . MET A 1 166 ? 19.684 3.305 -22.191 1.00 89.06 166 MET A N 1
ATOM 1249 C CA . MET A 1 166 ? 20.873 2.572 -21.752 1.00 89.06 166 MET A CA 1
ATOM 1250 C C . MET A 1 166 ? 21.598 1.911 -22.932 1.00 89.06 166 MET A C 1
ATOM 1252 O O . MET A 1 166 ? 22.814 2.043 -23.051 1.00 89.06 166 MET A O 1
ATOM 1256 N N . ALA A 1 167 ? 20.861 1.272 -23.844 1.00 88.62 167 ALA A N 1
ATOM 1257 C CA . ALA A 1 167 ? 21.421 0.681 -25.059 1.00 88.62 167 ALA A CA 1
ATOM 1258 C C . ALA A 1 167 ? 22.075 1.736 -25.968 1.00 88.62 167 ALA A C 1
ATOM 1260 O O . ALA A 1 167 ? 23.172 1.514 -26.476 1.00 88.62 167 ALA A O 1
ATOM 1261 N N . ALA A 1 168 ? 21.439 2.903 -26.131 1.00 88.88 168 ALA A N 1
ATOM 1262 C CA . ALA A 1 168 ? 22.000 4.016 -26.900 1.00 88.88 168 ALA A CA 1
ATOM 1263 C C . ALA A 1 168 ? 23.290 4.579 -26.276 1.00 88.88 168 ALA A C 1
ATOM 1265 O O . ALA A 1 168 ? 24.159 5.060 -26.996 1.00 88.88 168 ALA A O 1
ATOM 1266 N N . MET A 1 169 ? 23.432 4.475 -24.953 1.00 87.50 169 MET A N 1
ATOM 1267 C CA . MET A 1 169 ? 24.638 4.851 -24.207 1.00 87.50 169 MET A CA 1
ATOM 1268 C C . MET A 1 169 ? 25.703 3.737 -24.170 1.00 87.50 169 MET A C 1
ATOM 1270 O O . MET A 1 169 ? 26.725 3.893 -23.506 1.00 87.50 169 MET A O 1
ATOM 1274 N N . GLY A 1 170 ? 25.486 2.607 -24.856 1.00 87.44 170 GLY A N 1
ATOM 1275 C CA . GLY A 1 170 ? 26.447 1.501 -24.940 1.00 87.44 170 GLY A CA 1
ATOM 1276 C C . GLY A 1 170 ? 26.370 0.481 -23.798 1.00 87.44 170 GLY A C 1
ATOM 1277 O O . GLY A 1 170 ? 27.253 -0.372 -23.673 1.00 87.44 170 GLY A O 1
ATOM 1278 N N . TYR A 1 171 ? 25.324 0.526 -22.966 1.00 88.56 171 TYR A N 1
ATOM 1279 C CA . TYR A 1 171 ? 25.087 -0.500 -21.951 1.00 88.56 171 TYR A CA 1
ATOM 1280 C C . TYR A 1 171 ? 24.761 -1.850 -22.602 1.00 88.56 171 TYR A C 1
ATOM 1282 O O . TYR A 1 171 ? 23.961 -1.935 -23.535 1.00 88.56 171 TYR A O 1
ATOM 1290 N N . ARG A 1 172 ? 25.354 -2.926 -22.076 1.00 86.12 172 ARG A N 1
ATOM 1291 C CA . ARG A 1 172 ? 25.129 -4.303 -22.534 1.00 86.12 172 ARG A CA 1
ATOM 1292 C C . ARG A 1 172 ? 24.436 -5.092 -21.431 1.00 86.12 172 ARG A C 1
ATOM 1294 O O . ARG A 1 172 ? 24.891 -5.073 -20.289 1.00 86.12 172 ARG A O 1
ATOM 1301 N N . LYS A 1 173 ? 23.363 -5.812 -21.774 1.00 84.81 173 LYS A N 1
ATOM 1302 C CA . LYS A 1 173 ? 22.605 -6.634 -20.818 1.00 84.81 173 LYS A CA 1
ATOM 1303 C C . LYS A 1 173 ? 23.536 -7.601 -20.078 1.00 84.81 173 LYS A C 1
ATOM 1305 O O . LYS A 1 173 ? 24.284 -8.339 -20.712 1.00 84.81 173 LYS A O 1
ATOM 1310 N N . GLY A 1 174 ? 23.469 -7.591 -18.747 1.00 85.12 174 GLY A N 1
ATOM 1311 C CA . GLY A 1 174 ? 24.286 -8.446 -17.880 1.00 85.12 174 GLY A CA 1
ATOM 1312 C C . GLY A 1 174 ? 25.685 -7.904 -17.571 1.00 85.12 174 GLY A C 1
ATOM 1313 O O . GLY A 1 174 ? 26.382 -8.500 -16.759 1.00 85.12 174 GLY A O 1
ATOM 1314 N N . ALA A 1 175 ? 26.095 -6.778 -18.165 1.00 87.88 175 ALA A N 1
ATOM 1315 C CA . ALA A 1 175 ? 27.314 -6.084 -17.767 1.00 87.88 175 ALA A CA 1
ATOM 1316 C C . ALA A 1 175 ? 27.047 -5.114 -16.610 1.00 87.88 175 ALA A C 1
ATOM 1318 O O . ALA A 1 175 ? 25.960 -4.541 -16.489 1.00 87.88 175 ALA A O 1
ATOM 1319 N N . GLY A 1 176 ? 28.072 -4.899 -15.791 1.00 90.50 176 GLY A N 1
ATOM 1320 C CA . GLY A 1 176 ? 28.111 -3.803 -14.838 1.00 90.50 176 GLY A CA 1
ATOM 1321 C C . GLY A 1 176 ? 28.179 -2.439 -15.514 1.00 90.50 176 GLY A C 1
ATOM 1322 O O . GLY A 1 176 ? 28.649 -2.308 -16.646 1.00 90.50 176 GLY A O 1
ATOM 1323 N N . LEU A 1 177 ? 27.731 -1.407 -14.807 1.00 90.12 177 LEU A N 1
ATOM 1324 C CA . LEU A 1 177 ? 28.000 -0.013 -15.173 1.00 90.12 177 LEU A CA 1
ATOM 1325 C C . LEU A 1 177 ? 29.440 0.372 -14.773 1.00 90.12 177 LEU A C 1
ATOM 1327 O O . LEU A 1 177 ? 30.080 -0.330 -13.994 1.00 90.12 177 LEU A O 1
ATOM 1331 N N . GLY A 1 178 ? 29.959 1.483 -15.299 1.00 89.69 178 GLY A N 1
ATOM 1332 C CA . GLY A 1 178 ? 31.317 1.974 -15.017 1.00 89.69 178 GLY A CA 1
ATOM 1333 C C . GLY A 1 178 ? 32.303 1.749 -16.167 1.00 89.69 178 GLY A C 1
ATOM 1334 O O . GLY A 1 178 ? 32.027 0.999 -17.104 1.00 89.69 178 GLY A O 1
ATOM 1335 N N . ARG A 1 179 ? 33.467 2.408 -16.099 1.00 90.25 179 ARG A N 1
ATOM 1336 C CA . ARG A 1 179 ? 34.481 2.442 -17.175 1.00 90.25 179 ARG A CA 1
ATOM 1337 C C . ARG A 1 179 ? 34.925 1.047 -17.618 1.00 90.25 179 ARG A C 1
ATOM 1339 O O . ARG A 1 179 ? 35.030 0.772 -18.809 1.00 90.25 179 ARG A O 1
ATOM 1346 N N . HIS A 1 180 ? 35.128 0.158 -16.649 1.00 90.06 180 HIS A N 1
ATOM 1347 C CA . HIS A 1 180 ? 35.539 -1.228 -16.872 1.00 90.06 180 HIS A CA 1
ATOM 1348 C C . HIS A 1 180 ? 34.401 -2.236 -16.652 1.00 90.06 180 HIS A C 1
ATOM 1350 O O . HIS A 1 180 ? 34.663 -3.430 -16.542 1.00 90.06 180 HIS A O 1
ATOM 1356 N N . LYS A 1 181 ? 33.137 -1.779 -16.611 1.00 88.62 181 LYS A N 1
ATOM 1357 C CA . LYS A 1 181 ? 31.948 -2.610 -16.320 1.00 88.62 181 LYS A CA 1
ATOM 1358 C C . LYS A 1 181 ? 32.003 -3.307 -14.953 1.00 88.62 181 LYS A C 1
ATOM 1360 O O . LYS A 1 181 ? 31.530 -4.429 -14.803 1.00 88.62 181 LYS A O 1
ATOM 1365 N N . GLU A 1 182 ? 32.589 -2.633 -13.971 1.00 92.06 182 GLU A N 1
ATOM 1366 C CA . GLU A 1 182 ? 32.836 -3.149 -12.617 1.00 92.06 182 GLU A CA 1
ATOM 1367 C C . GLU A 1 182 ? 31.615 -3.086 -11.685 1.00 92.06 182 GLU A C 1
ATOM 1369 O O . GLU A 1 182 ? 31.597 -3.727 -10.637 1.00 92.06 182 GLU A O 1
ATOM 1374 N N . GLY A 1 183 ? 30.589 -2.312 -12.046 1.00 92.19 183 GLY A N 1
ATOM 1375 C CA . GLY A 1 183 ? 29.379 -2.166 -11.245 1.00 92.19 183 GLY A CA 1
ATOM 1376 C C . GLY A 1 183 ? 28.580 -3.466 -11.132 1.00 92.19 183 GLY A C 1
ATOM 1377 O O . GLY A 1 183 ? 28.612 -4.325 -12.009 1.00 92.19 183 GLY A O 1
ATOM 1378 N N . ASN A 1 184 ? 27.799 -3.606 -10.063 1.00 89.31 184 ASN A N 1
ATOM 1379 C CA . ASN A 1 184 ? 26.935 -4.772 -9.908 1.00 89.31 184 ASN A CA 1
ATOM 1380 C C . ASN A 1 184 ? 25.802 -4.746 -10.953 1.00 89.31 184 ASN A C 1
ATOM 1382 O O . ASN A 1 184 ? 25.049 -3.775 -11.035 1.00 89.31 184 ASN A O 1
ATOM 1386 N N . ALA A 1 185 ? 25.688 -5.807 -11.755 1.00 86.94 185 ALA A N 1
ATOM 1387 C CA . ALA A 1 185 ? 24.621 -5.954 -12.744 1.00 86.94 185 ALA A CA 1
ATOM 1388 C C . ALA A 1 185 ? 23.272 -6.322 -12.099 1.00 86.94 185 ALA A C 1
ATOM 1390 O O . ALA A 1 185 ? 22.217 -6.025 -12.662 1.00 86.94 185 ALA A O 1
ATOM 1391 N N . ALA A 1 186 ? 23.297 -6.966 -10.927 1.00 86.31 186 ALA A N 1
ATOM 1392 C CA . ALA A 1 186 ? 22.103 -7.327 -10.179 1.00 86.31 186 ALA A CA 1
ATOM 1393 C C . ALA A 1 186 ? 21.754 -6.240 -9.143 1.00 86.31 186 ALA A C 1
ATOM 1395 O O . ALA A 1 186 ? 22.651 -5.685 -8.502 1.00 86.31 186 ALA A O 1
ATOM 1396 N N . PRO A 1 187 ? 20.462 -5.937 -8.932 1.00 87.88 187 PRO A N 1
ATOM 1397 C CA . PRO A 1 187 ? 20.036 -5.082 -7.830 1.00 87.88 187 PRO A CA 1
ATOM 1398 C C . PRO A 1 187 ? 20.442 -5.664 -6.470 1.00 87.88 187 PRO A C 1
ATOM 1400 O O . PRO A 1 187 ? 20.425 -6.877 -6.275 1.00 87.88 187 PRO A O 1
ATOM 1403 N N . ILE A 1 188 ? 20.765 -4.795 -5.512 1.00 90.12 188 ILE A N 1
ATOM 1404 C CA . ILE A 1 188 ? 21.052 -5.205 -4.132 1.00 90.12 188 ILE A CA 1
ATOM 1405 C C . ILE A 1 188 ? 19.726 -5.428 -3.401 1.00 90.12 188 ILE A C 1
ATOM 1407 O O . ILE A 1 188 ? 18.892 -4.523 -3.322 1.00 90.12 188 ILE A O 1
ATOM 1411 N N . GLU A 1 189 ? 19.539 -6.621 -2.843 1.00 88.50 189 GLU A N 1
ATOM 1412 C CA . GLU A 1 189 ? 18.376 -6.940 -2.017 1.00 88.50 189 GLU A CA 1
ATOM 1413 C C . GLU A 1 189 ? 18.550 -6.394 -0.596 1.00 88.50 189 GLU A C 1
ATOM 1415 O O . GLU A 1 189 ? 19.580 -6.595 0.049 1.00 88.50 189 GLU A O 1
ATOM 1420 N N . VAL A 1 190 ? 17.528 -5.700 -0.090 1.00 89.31 190 VAL A N 1
ATOM 1421 C CA . VAL A 1 190 ? 17.540 -5.104 1.253 1.00 89.31 190 VAL A CA 1
ATOM 1422 C C . VAL A 1 190 ? 16.544 -5.834 2.146 1.00 89.31 190 VAL A C 1
ATOM 1424 O O . VAL A 1 190 ? 15.347 -5.870 1.863 1.00 89.31 190 VAL A O 1
ATOM 1427 N N . GLN A 1 191 ? 17.025 -6.371 3.267 1.00 85.69 191 GLN A N 1
ATOM 1428 C CA . GLN A 1 191 ? 16.174 -6.999 4.277 1.00 85.69 191 GLN A CA 1
ATOM 1429 C C . GLN A 1 191 ? 15.518 -5.928 5.156 1.00 85.69 191 GLN A C 1
ATOM 1431 O O . GLN A 1 191 ? 16.181 -5.240 5.933 1.00 85.69 191 GLN A O 1
ATOM 1436 N N . MET A 1 192 ? 14.196 -5.777 5.046 1.00 84.44 192 MET A N 1
ATOM 1437 C CA . MET A 1 192 ? 13.448 -4.834 5.878 1.00 84.44 192 MET A CA 1
ATOM 1438 C C . MET A 1 192 ? 13.115 -5.459 7.232 1.00 84.44 192 MET A C 1
ATOM 1440 O O . MET A 1 192 ? 12.338 -6.407 7.324 1.00 84.44 192 MET A O 1
ATOM 1444 N N . LEU A 1 193 ? 13.639 -4.881 8.311 1.00 84.00 193 LEU A N 1
ATOM 1445 C CA . LEU A 1 193 ? 13.250 -5.274 9.661 1.00 84.00 193 LEU A CA 1
ATOM 1446 C C . LEU A 1 193 ? 11.892 -4.668 10.036 1.00 84.00 193 LEU A C 1
ATOM 1448 O O . LEU A 1 193 ? 11.566 -3.520 9.716 1.00 84.00 193 LEU A O 1
ATOM 1452 N N . ARG A 1 194 ? 11.090 -5.432 10.782 1.00 84.88 194 ARG A N 1
ATOM 1453 C CA . ARG A 1 194 ? 9.838 -4.929 11.365 1.00 84.88 194 ARG A CA 1
ATOM 1454 C C . ARG A 1 194 ? 10.141 -3.780 12.330 1.00 84.88 194 ARG A C 1
ATOM 1456 O O . ARG A 1 194 ? 11.098 -3.839 13.097 1.00 84.88 194 ARG A O 1
ATOM 1463 N N . LYS A 1 195 ? 9.284 -2.755 12.347 1.00 82.94 195 LYS A N 1
ATOM 1464 C CA . LYS A 1 195 ? 9.433 -1.601 13.251 1.00 82.94 195 LYS A CA 1
ATOM 1465 C C . LYS A 1 195 ? 9.557 -2.069 14.709 1.00 82.94 195 LYS A C 1
ATOM 1467 O O . LYS A 1 195 ? 8.686 -2.788 15.197 1.00 82.94 195 LYS A O 1
ATOM 1472 N N . GLY A 1 196 ? 10.632 -1.657 15.385 1.00 82.31 196 GLY A N 1
ATOM 1473 C CA . GLY A 1 196 ? 10.937 -2.039 16.770 1.00 82.31 196 GLY A CA 1
ATOM 1474 C C . GLY A 1 196 ? 11.663 -3.381 16.940 1.00 82.31 196 GLY A C 1
ATOM 1475 O O . GLY A 1 196 ? 11.898 -3.789 18.076 1.00 82.31 196 GLY A O 1
ATOM 1476 N N . ALA A 1 197 ? 12.021 -4.076 15.854 1.00 80.88 197 ALA A N 1
ATOM 1477 C CA . ALA A 1 197 ? 12.934 -5.213 15.916 1.00 80.88 197 ALA A CA 1
ATOM 1478 C C . ALA A 1 197 ? 14.381 -4.714 16.056 1.00 80.88 197 ALA A C 1
ATOM 1480 O O . ALA A 1 197 ? 14.810 -3.827 15.320 1.00 80.88 197 ALA A O 1
ATOM 1481 N N . GLY A 1 198 ? 15.124 -5.276 17.011 1.00 81.19 198 GLY A N 1
ATOM 1482 C CA . GLY A 1 198 ? 16.561 -5.031 17.129 1.00 81.19 198 GLY A CA 1
ATOM 1483 C C . GLY A 1 198 ? 17.339 -5.725 16.010 1.00 81.19 198 GLY A C 1
ATOM 1484 O O . GLY A 1 198 ? 16.898 -6.749 15.480 1.00 81.19 198 GLY A O 1
ATOM 1485 N N . LEU A 1 199 ? 18.513 -5.183 15.682 1.00 78.94 199 LEU A N 1
ATOM 1486 C CA . LEU A 1 199 ? 19.483 -5.840 14.805 1.00 78.94 199 LEU A CA 1
ATOM 1487 C C . LEU A 1 199 ? 19.823 -7.221 15.396 1.00 78.94 199 LEU A C 1
ATOM 1489 O O . LEU A 1 199 ? 20.183 -7.322 16.567 1.00 78.94 199 LEU A O 1
ATOM 1493 N N . GLY A 1 200 ? 19.628 -8.288 14.618 1.00 73.62 200 GLY A N 1
ATOM 1494 C CA . GLY A 1 200 ? 19.836 -9.677 15.057 1.00 73.62 200 GLY A CA 1
ATOM 1495 C C . GLY A 1 200 ? 18.561 -10.478 15.352 1.00 73.62 200 GLY A C 1
ATOM 1496 O O . GLY A 1 200 ? 18.643 -11.690 15.554 1.00 73.62 200 GLY A O 1
ATOM 1497 N N . LEU A 1 201 ? 17.370 -9.864 15.320 1.00 64.06 201 LEU A N 1
ATOM 1498 C CA . LEU A 1 201 ? 16.113 -10.617 15.240 1.00 64.06 201 LEU A CA 1
ATOM 1499 C C . LEU A 1 201 ? 15.862 -11.009 13.777 1.00 64.06 201 LEU A C 1
ATOM 1501 O O . LEU A 1 201 ? 14.977 -10.461 13.124 1.00 64.06 201 LEU A O 1
ATOM 1505 N N . ALA A 1 202 ? 16.691 -11.919 13.259 1.00 59.31 202 ALA A N 1
ATOM 1506 C CA . ALA A 1 202 ? 16.486 -12.503 11.941 1.00 59.31 202 ALA A CA 1
ATOM 1507 C C . ALA A 1 202 ? 15.077 -13.110 11.872 1.00 59.31 202 ALA A C 1
ATOM 1509 O O . ALA A 1 202 ? 14.606 -13.738 12.832 1.00 59.31 202 ALA A O 1
ATOM 1510 N N . GLU A 1 203 ? 14.385 -12.881 10.756 1.00 62.34 203 GLU A N 1
ATOM 1511 C CA . GLU A 1 203 ? 13.117 -13.542 10.476 1.00 62.34 203 GLU A CA 1
ATOM 1512 C C . GLU A 1 203 ? 13.317 -15.055 10.610 1.00 62.34 203 GLU A C 1
ATOM 1514 O O . GLU A 1 203 ? 14.073 -15.657 9.858 1.00 62.34 203 GLU A O 1
ATOM 1519 N N . GLY A 1 204 ? 12.696 -15.676 11.617 1.00 58.31 204 GLY A N 1
ATOM 1520 C CA . GLY A 1 204 ? 12.731 -17.135 11.722 1.00 58.31 204 GLY A CA 1
ATOM 1521 C C . GLY A 1 204 ? 12.518 -17.739 13.099 1.00 58.31 204 GLY A C 1
ATOM 1522 O O . GLY A 1 204 ? 12.057 -18.871 13.171 1.00 58.31 204 GLY A O 1
ATOM 1523 N N . GLN A 1 205 ? 12.781 -17.042 14.208 1.00 51.53 205 GLN A N 1
ATOM 1524 C CA . GLN A 1 205 ? 12.592 -17.661 15.529 1.00 51.53 205 GLN A CA 1
ATOM 1525 C C . GLN A 1 205 ? 11.888 -16.721 16.507 1.00 51.53 205 GLN A C 1
ATOM 1527 O O . GLN A 1 205 ? 12.533 -15.899 17.166 1.00 51.53 205 GLN A O 1
ATOM 1532 N N . PRO A 1 206 ? 10.556 -16.846 16.685 1.00 54.12 206 PRO A N 1
ATOM 1533 C CA . PRO A 1 206 ? 9.923 -16.267 17.851 1.00 54.12 206 PRO A CA 1
ATOM 1534 C C . PRO A 1 206 ? 10.463 -17.015 19.072 1.00 54.12 206 PRO A C 1
ATOM 1536 O O . PRO A 1 206 ? 9.972 -18.090 19.418 1.00 54.12 206 PRO A O 1
ATOM 1539 N N . LYS A 1 207 ? 11.453 -16.439 19.767 1.00 60.06 207 LYS A N 1
ATOM 1540 C CA . LYS A 1 207 ? 11.774 -16.839 21.141 1.00 60.06 207 LYS A CA 1
ATOM 1541 C C . LYS A 1 207 ? 10.519 -16.585 21.975 1.00 60.06 207 LYS A C 1
ATOM 1543 O O . LYS A 1 207 ? 10.295 -15.484 22.481 1.00 60.06 207 LYS A O 1
ATOM 1548 N N . LYS A 1 208 ? 9.648 -17.596 22.066 1.00 56.97 208 LYS A N 1
ATOM 1549 C CA . LYS A 1 208 ? 8.449 -17.589 22.903 1.00 56.97 208 LYS A CA 1
ATOM 1550 C C . LYS A 1 208 ? 8.931 -17.432 24.334 1.00 56.97 208 LYS A C 1
ATOM 1552 O O . LYS A 1 208 ? 9.311 -18.399 24.984 1.00 56.97 208 LYS A O 1
ATOM 1557 N N . ARG A 1 209 ? 8.933 -16.199 24.838 1.00 57.72 209 ARG A N 1
ATOM 1558 C CA . ARG A 1 209 ? 9.135 -15.948 26.262 1.00 57.72 209 ARG A CA 1
ATOM 1559 C C . ARG A 1 209 ? 8.004 -16.678 26.983 1.00 57.72 209 ARG A C 1
ATOM 1561 O O . ARG A 1 209 ? 6.844 -16.286 26.873 1.00 57.72 209 ARG A O 1
ATOM 1568 N N . ILE A 1 210 ? 8.338 -17.746 27.708 1.00 57.31 210 ILE A N 1
ATOM 1569 C CA . ILE A 1 210 ? 7.432 -18.563 28.536 1.00 57.31 210 ILE A CA 1
ATOM 1570 C C . ILE A 1 210 ? 7.039 -17.765 29.795 1.00 57.31 210 ILE A C 1
ATOM 1572 O O . ILE A 1 210 ? 7.138 -18.221 30.925 1.00 57.31 210 ILE A O 1
ATOM 1576 N N . ARG A 1 211 ? 6.622 -16.510 29.627 1.00 55.97 211 ARG A N 1
ATOM 1577 C CA . ARG A 1 211 ? 6.275 -15.597 30.718 1.00 55.97 211 ARG A CA 1
ATOM 1578 C C . ARG A 1 211 ? 4.849 -15.099 30.505 1.00 55.97 211 ARG A C 1
ATOM 1580 O O . ARG A 1 211 ? 4.592 -13.917 30.337 1.00 55.97 211 ARG A O 1
ATOM 1587 N N . GLY A 1 212 ? 3.920 -16.051 30.422 1.00 58.88 212 GLY A N 1
ATOM 1588 C CA . GLY A 1 212 ? 2.499 -15.779 30.162 1.00 58.88 212 GLY A CA 1
ATOM 1589 C C . GLY A 1 212 ? 1.569 -16.998 30.173 1.00 58.88 212 GLY A C 1
ATOM 1590 O O . GLY A 1 212 ? 0.353 -16.838 30.082 1.00 58.88 212 GLY A O 1
ATOM 1591 N N . GLY A 1 213 ? 2.107 -18.216 30.315 1.00 71.31 213 GLY A N 1
ATOM 1592 C CA . GLY A 1 213 ? 1.317 -19.449 30.260 1.00 71.31 213 GLY A CA 1
ATOM 1593 C C . GLY A 1 213 ? 0.335 -19.603 31.420 1.00 71.31 213 GLY A C 1
ATOM 1594 O O . GLY A 1 213 ? -0.798 -20.021 31.206 1.00 71.31 213 GLY A O 1
ATOM 1595 N N . GLU A 1 214 ? 0.718 -19.217 32.635 1.00 74.88 214 GLU A N 1
ATOM 1596 C CA . GLU A 1 214 ? -0.089 -19.497 33.826 1.00 74.88 214 GLU A CA 1
ATOM 1597 C C . GLU A 1 214 ? -1.362 -18.651 33.914 1.00 74.88 214 GLU A C 1
ATOM 1599 O O . GLU A 1 214 ? -2.448 -19.183 34.135 1.00 74.88 214 GLU A O 1
ATOM 1604 N N . ARG A 1 215 ? -1.277 -17.346 33.628 1.00 76.38 215 ARG A N 1
ATOM 1605 C CA . ARG A 1 215 ? -2.458 -16.466 33.606 1.00 76.38 215 ARG A CA 1
ATOM 1606 C C . ARG A 1 215 ? -3.440 -16.865 32.494 1.00 76.38 215 ARG A C 1
ATOM 1608 O O . ARG A 1 215 ? -4.649 -16.814 32.705 1.00 76.38 215 ARG A O 1
ATOM 1615 N N . SER A 1 216 ? -2.926 -17.309 31.343 1.00 78.19 216 SER A N 1
ATOM 1616 C CA . SER A 1 216 ? -3.737 -17.808 30.223 1.00 78.19 216 SER A CA 1
ATOM 1617 C C . SER A 1 216 ? -4.404 -19.152 30.544 1.00 78.19 216 SER A C 1
ATOM 1619 O O . SER A 1 216 ? -5.609 -19.301 30.351 1.00 78.19 216 SER A O 1
ATOM 1621 N N . ARG A 1 217 ? -3.660 -20.105 31.126 1.00 81.88 217 ARG A N 1
ATOM 1622 C CA . ARG A 1 217 ? -4.200 -21.392 31.602 1.00 81.88 217 ARG A CA 1
ATOM 1623 C C . ARG A 1 217 ? -5.269 -21.187 32.674 1.00 81.88 217 ARG A C 1
ATOM 1625 O O . ARG A 1 217 ? -6.345 -21.763 32.569 1.00 81.88 217 ARG A O 1
ATOM 1632 N N . ARG A 1 218 ? -5.024 -20.303 33.646 1.00 85.00 218 ARG A N 1
ATOM 1633 C CA . ARG A 1 218 ? -5.994 -19.967 34.696 1.00 85.00 218 ARG A CA 1
ATOM 1634 C C . ARG A 1 218 ? -7.269 -19.344 34.127 1.00 85.00 218 ARG A C 1
ATOM 1636 O O . ARG A 1 218 ? -8.351 -19.722 34.555 1.00 85.00 218 ARG A O 1
ATOM 1643 N N . LYS A 1 219 ? -7.161 -18.441 33.145 1.00 88.19 219 LYS A N 1
ATOM 1644 C CA . LYS A 1 219 ? -8.334 -17.862 32.471 1.00 88.19 219 LYS A CA 1
ATOM 1645 C C . LYS A 1 219 ? -9.156 -18.940 31.753 1.00 88.19 219 LYS A C 1
ATOM 1647 O O . LYS A 1 219 ? -10.355 -19.017 31.976 1.00 88.19 219 LYS A O 1
ATOM 1652 N N . LYS A 1 220 ? -8.503 -19.834 31.003 1.00 90.94 220 LYS A N 1
ATOM 1653 C CA . LYS A 1 220 ? -9.175 -20.960 30.328 1.00 90.94 220 LYS A CA 1
ATOM 1654 C C . LYS A 1 220 ? -9.892 -21.898 31.302 1.00 90.94 220 LYS A C 1
ATOM 1656 O O . LYS A 1 220 ? -11.000 -22.325 31.011 1.00 90.94 220 LYS A O 1
ATOM 1661 N N . LEU A 1 221 ? -9.290 -22.195 32.456 1.00 90.56 221 LEU A N 1
ATOM 1662 C CA . LEU A 1 221 ? -9.914 -23.036 33.486 1.00 90.56 221 LEU A CA 1
ATOM 1663 C C . LEU A 1 221 ? -11.153 -22.373 34.102 1.00 90.56 221 LEU A C 1
ATOM 1665 O O . LEU A 1 221 ? -12.154 -23.042 34.338 1.00 90.56 221 LEU A O 1
ATOM 1669 N N . VAL A 1 222 ? -11.102 -21.059 34.336 1.00 92.38 222 VAL A N 1
ATOM 1670 C CA . VAL A 1 222 ? -12.248 -20.294 34.851 1.00 92.38 222 VAL A CA 1
ATOM 1671 C C . VAL A 1 222 ? -13.375 -20.233 33.818 1.00 92.38 222 VAL A C 1
ATOM 1673 O O . VAL A 1 222 ? -14.530 -20.466 34.171 1.00 92.38 222 VAL A O 1
ATOM 1676 N N . ASP A 1 223 ? -13.045 -19.980 32.551 1.00 91.50 223 ASP A N 1
ATOM 1677 C CA . ASP A 1 223 ? -14.024 -19.929 31.462 1.00 91.50 223 ASP A CA 1
ATOM 1678 C C . ASP A 1 223 ? -14.679 -21.310 31.246 1.00 91.50 223 ASP A C 1
ATOM 1680 O O . ASP A 1 223 ? -15.900 -21.404 31.131 1.00 91.50 223 ASP A O 1
ATOM 1684 N N . ALA A 1 224 ? -13.898 -22.396 31.310 1.00 92.50 224 ALA A N 1
ATOM 1685 C CA . ALA A 1 224 ? -14.408 -23.767 31.226 1.00 92.50 224 ALA A CA 1
ATOM 1686 C C . ALA A 1 224 ? -15.311 -24.139 32.417 1.00 92.50 224 ALA A C 1
ATOM 1688 O O . ALA A 1 224 ? -16.366 -24.743 32.231 1.00 92.50 224 ALA A O 1
ATOM 1689 N N . ALA A 1 225 ? -14.945 -23.738 33.639 1.00 93.12 225 ALA A N 1
ATOM 1690 C CA . ALA A 1 225 ? -15.775 -23.964 34.822 1.00 93.12 225 ALA A CA 1
ATOM 1691 C C . ALA A 1 225 ? -17.108 -23.201 34.753 1.00 93.12 225 ALA A C 1
ATOM 1693 O O . ALA A 1 225 ? -18.130 -23.688 35.240 1.00 93.12 225 ALA A O 1
ATOM 1694 N N . LYS A 1 226 ? -17.115 -22.011 34.139 1.00 92.25 226 LYS A N 1
ATOM 1695 C CA . LYS A 1 226 ? -18.335 -21.230 33.926 1.00 92.25 226 LYS A CA 1
ATOM 1696 C C . LYS A 1 226 ? -19.234 -21.874 32.866 1.00 92.25 226 LYS A C 1
ATOM 1698 O O . LYS A 1 226 ? -20.416 -22.062 33.134 1.00 92.25 226 LYS A O 1
ATOM 1703 N N . ALA A 1 227 ? -18.660 -22.303 31.742 1.00 91.56 227 ALA A N 1
ATOM 1704 C CA . ALA A 1 227 ? -19.389 -23.007 30.687 1.00 91.56 227 ALA A CA 1
ATOM 1705 C C . ALA A 1 227 ? -20.015 -24.323 31.186 1.00 91.56 227 ALA A C 1
ATOM 1707 O O . ALA A 1 227 ? -21.160 -24.616 30.864 1.00 91.56 227 ALA A O 1
ATOM 1708 N N . ALA A 1 228 ? -19.319 -25.083 32.040 1.00 91.50 228 ALA A N 1
ATOM 1709 C CA . ALA A 1 228 ? -19.868 -26.305 32.634 1.00 91.50 228 ALA A CA 1
ATOM 1710 C C . ALA A 1 228 ? -21.077 -26.033 33.553 1.00 91.50 228 ALA A C 1
ATOM 1712 O O . ALA A 1 228 ? -22.030 -26.811 33.576 1.00 91.50 228 ALA A O 1
ATOM 1713 N N . ARG A 1 229 ? -21.066 -24.916 34.297 1.00 88.50 229 ARG A N 1
ATOM 1714 C CA . ARG A 1 229 ? -22.206 -24.497 35.133 1.00 88.50 229 ARG A CA 1
ATOM 1715 C C . ARG A 1 229 ? -23.393 -24.020 34.301 1.00 88.50 229 ARG A C 1
ATOM 1717 O O . ARG A 1 229 ? -24.527 -24.317 34.664 1.00 88.50 229 ARG A O 1
ATOM 1724 N N . GLU A 1 230 ? -23.135 -23.289 33.220 1.00 87.50 230 GLU A N 1
ATOM 1725 C CA . GLU A 1 230 ? -24.170 -22.846 32.278 1.00 87.50 230 GLU A CA 1
ATOM 1726 C C . GLU A 1 230 ? -24.801 -24.056 31.573 1.00 87.50 230 GLU A C 1
ATOM 1728 O O . GLU A 1 230 ? -26.011 -24.224 31.654 1.00 87.50 230 GLU A O 1
ATOM 1733 N N . ALA A 1 231 ? -23.998 -24.998 31.067 1.00 89.38 231 ALA A N 1
ATOM 1734 C CA . ALA A 1 231 ? -24.497 -26.237 30.466 1.00 89.38 231 ALA A CA 1
ATOM 1735 C C . ALA A 1 231 ? -25.330 -27.094 31.439 1.00 89.38 231 ALA A C 1
ATOM 1737 O O . ALA A 1 231 ? -26.339 -27.671 31.042 1.00 89.38 231 ALA A O 1
ATOM 1738 N N . GLY A 1 232 ? -24.951 -27.159 32.722 1.00 87.50 232 GLY A N 1
ATOM 1739 C CA . GLY A 1 232 ? -25.753 -27.838 33.747 1.00 87.50 232 GLY A CA 1
ATOM 1740 C C . GLY A 1 232 ? -27.103 -27.157 33.996 1.00 87.50 232 GLY A C 1
ATOM 1741 O O . GLY A 1 232 ? -28.119 -27.832 34.157 1.00 87.50 232 GLY A O 1
ATOM 1742 N N . ARG A 1 233 ? -27.131 -25.820 33.977 1.00 83.06 233 ARG A N 1
ATOM 1743 C CA . ARG A 1 233 ? -28.361 -25.027 34.104 1.00 83.06 233 ARG A CA 1
ATOM 1744 C C . ARG A 1 233 ? -29.257 -25.180 32.874 1.00 83.06 233 ARG A C 1
ATOM 1746 O O . ARG A 1 233 ? -30.471 -25.314 33.020 1.00 83.06 233 ARG A O 1
ATOM 1753 N N . ASP A 1 234 ? -28.668 -25.207 31.686 1.00 84.75 234 ASP A N 1
ATOM 1754 C CA . ASP A 1 234 ? -29.387 -25.387 30.426 1.00 84.75 234 ASP A CA 1
ATOM 1755 C C . ASP A 1 234 ? -29.957 -26.803 30.318 1.00 84.75 234 ASP A C 1
ATOM 1757 O O . ASP A 1 234 ? -31.118 -26.961 29.952 1.00 84.75 234 ASP A O 1
ATOM 1761 N N . ALA A 1 235 ? -29.201 -27.830 30.722 1.00 88.38 235 ALA A N 1
ATOM 1762 C CA . ALA A 1 235 ? -29.693 -29.205 30.799 1.00 88.38 235 ALA A CA 1
ATOM 1763 C C . ALA A 1 235 ? -30.873 -29.332 31.776 1.00 88.38 235 ALA A C 1
ATOM 1765 O O . ALA A 1 235 ? -31.875 -29.968 31.456 1.00 88.38 235 ALA A O 1
ATOM 1766 N N . GLN A 1 236 ? -30.796 -28.677 32.939 1.00 81.50 236 GLN A N 1
ATOM 1767 C CA . GLN A 1 236 ? -31.898 -28.641 33.901 1.00 81.50 236 GLN A CA 1
ATOM 1768 C C . GLN A 1 236 ? -33.135 -27.936 33.323 1.00 81.50 236 GLN A C 1
ATOM 1770 O O . GLN A 1 236 ? -34.238 -28.466 33.405 1.00 81.50 236 GLN A O 1
ATOM 1775 N N . THR A 1 237 ? -32.943 -26.800 32.648 1.00 81.06 237 THR A N 1
ATOM 1776 C CA . THR A 1 237 ? -34.027 -26.060 31.979 1.00 81.06 237 THR A CA 1
ATOM 1777 C C . THR A 1 237 ? -34.662 -26.886 30.852 1.00 81.06 237 THR A C 1
ATOM 1779 O O . THR A 1 237 ? -35.878 -26.904 30.699 1.00 81.06 237 THR A O 1
ATOM 1782 N N . GLN A 1 238 ? -33.865 -27.627 30.077 1.00 82.81 238 GLN A N 1
ATOM 1783 C CA . GLN A 1 238 ? -34.365 -28.509 29.017 1.00 82.81 238 GLN A CA 1
ATOM 1784 C C . GLN A 1 238 ? -35.164 -29.697 29.566 1.00 82.81 238 GLN A C 1
ATOM 1786 O O . GLN A 1 238 ? -36.171 -30.073 28.968 1.00 82.81 238 GLN A O 1
ATOM 1791 N N . LEU A 1 239 ? -34.758 -30.267 30.704 1.00 81.75 239 LEU A N 1
ATOM 1792 C CA . LEU A 1 239 ? -35.527 -31.312 31.386 1.00 81.75 239 LEU A CA 1
ATOM 1793 C C . LEU A 1 239 ? -36.864 -30.773 31.912 1.00 81.75 239 LEU A C 1
ATOM 1795 O O . LEU A 1 239 ? -37.880 -31.454 31.788 1.00 81.75 239 LEU A O 1
ATOM 1799 N N . GLU A 1 240 ? -36.901 -29.546 32.432 1.00 82.69 240 GLU A N 1
ATOM 1800 C CA . GLU A 1 240 ? -38.148 -28.875 32.837 1.00 82.69 240 GLU A CA 1
ATOM 1801 C C . GLU A 1 240 ? -39.086 -28.642 31.636 1.00 82.69 240 GLU A C 1
ATOM 1803 O O . GLU A 1 240 ? -40.288 -28.888 31.729 1.00 82.69 240 GLU A O 1
ATOM 1808 N N . ILE A 1 241 ? -38.537 -28.267 30.473 1.00 76.81 241 ILE A N 1
ATOM 1809 C CA . ILE A 1 241 ? -39.308 -28.113 29.227 1.00 76.81 241 ILE A CA 1
ATOM 1810 C C . ILE A 1 241 ? -39.852 -29.464 28.732 1.00 76.81 241 ILE A C 1
ATOM 1812 O O . ILE A 1 241 ? -41.015 -29.543 28.344 1.00 76.81 241 ILE A O 1
ATOM 1816 N N . GLN A 1 242 ? -39.047 -30.534 28.755 1.00 79.62 242 GLN A N 1
ATOM 1817 C CA . GLN A 1 242 ? -39.468 -31.867 28.290 1.00 79.62 242 GLN A CA 1
ATOM 1818 C C . GLN A 1 242 ? -40.491 -32.528 29.214 1.00 79.62 242 GLN A C 1
ATOM 1820 O O . GLN A 1 242 ? -41.429 -33.169 28.747 1.00 79.62 242 GLN A O 1
ATOM 1825 N N . THR A 1 243 ? -40.312 -32.391 30.526 1.00 79.25 243 THR A N 1
ATOM 1826 C CA . THR A 1 243 ? -41.233 -32.967 31.515 1.00 79.25 243 THR A CA 1
ATOM 1827 C C . THR A 1 243 ? -42.525 -32.162 31.647 1.00 79.25 243 THR A C 1
ATOM 1829 O O . THR A 1 243 ? -43.485 -32.657 32.236 1.00 79.25 243 THR A O 1
ATOM 1832 N N . GLY A 1 244 ? -42.566 -30.931 31.118 1.00 70.56 244 GLY A N 1
ATOM 1833 C CA . GLY A 1 244 ? -43.711 -30.023 31.228 1.00 70.56 244 GLY A CA 1
ATOM 1834 C C . GLY A 1 244 ? -44.022 -29.606 32.670 1.00 70.56 244 GLY A C 1
ATOM 1835 O O . GLY A 1 244 ? -45.069 -29.016 32.932 1.00 70.56 244 GLY A O 1
ATOM 1836 N N . GLN A 1 245 ? -43.134 -29.931 33.612 1.00 72.12 245 GLN A N 1
ATOM 1837 C CA . GLN A 1 245 ? -43.264 -29.626 35.030 1.00 72.12 245 GLN A CA 1
ATOM 1838 C C . GLN A 1 245 ? -42.479 -28.333 35.296 1.00 72.12 245 GLN A C 1
ATOM 1840 O O . GLN A 1 245 ? -41.259 -28.319 35.115 1.00 72.12 245 GLN A O 1
ATOM 1845 N N . PRO A 1 246 ? -43.133 -27.230 35.703 1.00 76.62 246 PRO A N 1
ATOM 1846 C CA . PRO A 1 246 ? -42.426 -25.989 35.996 1.00 76.62 246 PRO A CA 1
ATOM 1847 C C . PRO A 1 246 ? -41.478 -26.193 37.187 1.00 76.62 246 PRO A C 1
ATOM 1849 O O . PRO A 1 246 ? -41.902 -26.646 38.252 1.00 76.62 246 PRO A O 1
ATOM 1852 N N . GLY A 1 247 ? -40.200 -25.838 37.022 1.00 81.81 247 GLY A N 1
ATOM 1853 C CA . GLY A 1 247 ? -39.201 -25.923 38.089 1.00 81.81 247 GLY A CA 1
ATOM 1854 C C . GLY A 1 247 ? -39.574 -25.102 39.329 1.00 81.81 247 GLY A C 1
ATOM 1855 O O . GLY A 1 247 ? -40.372 -24.166 39.263 1.00 81.81 247 GLY A O 1
ATOM 1856 N N . LEU A 1 248 ? -38.959 -25.407 40.477 1.00 83.56 248 LEU A N 1
ATOM 1857 C CA . LEU A 1 248 ? -39.260 -24.779 41.777 1.00 83.56 248 LEU A CA 1
ATOM 1858 C C . LEU A 1 248 ? -39.287 -23.238 41.723 1.00 83.56 248 LEU A C 1
ATOM 1860 O O . LEU A 1 248 ? -40.156 -22.607 42.319 1.00 83.56 248 LEU A O 1
ATOM 1864 N N . PHE A 1 249 ? -38.368 -22.620 40.976 1.00 80.12 249 PHE A N 1
ATOM 1865 C CA . PHE A 1 249 ? -38.326 -21.164 40.809 1.00 80.12 249 PHE A CA 1
ATOM 1866 C C . PHE A 1 249 ? -39.370 -20.638 39.821 1.00 80.12 249 PHE A C 1
ATOM 1868 O O . PHE A 1 249 ? -39.896 -19.552 40.036 1.00 80.12 249 PHE A O 1
ATOM 1875 N N . ALA A 1 250 ? -39.721 -21.396 38.779 1.00 79.12 250 ALA A N 1
ATOM 1876 C CA . ALA A 1 250 ? -40.841 -21.057 37.902 1.00 79.12 250 ALA A CA 1
ATOM 1877 C C . ALA A 1 250 ? -42.174 -21.142 38.663 1.00 79.12 250 ALA A C 1
ATOM 1879 O O . ALA A 1 250 ? -43.029 -20.277 38.497 1.00 79.12 250 ALA A O 1
ATOM 1880 N N . PHE A 1 251 ? -42.316 -22.111 39.573 1.00 83.38 251 PHE A N 1
ATOM 1881 C CA . PHE A 1 251 ? -43.450 -22.213 40.487 1.00 83.38 251 PHE A CA 1
ATOM 1882 C C . PHE A 1 251 ? -43.524 -21.012 41.438 1.00 83.38 251 PHE A C 1
ATOM 1884 O O . PHE A 1 251 ? -44.566 -20.364 41.518 1.00 83.38 251 PHE A O 1
ATOM 1891 N N . ILE A 1 252 ? -42.417 -20.662 42.101 1.00 85.31 252 ILE A N 1
ATOM 1892 C CA . ILE A 1 252 ? -42.348 -19.478 42.971 1.00 85.31 252 ILE A CA 1
ATOM 1893 C C . ILE A 1 252 ? -42.675 -18.211 42.177 1.00 85.31 252 ILE A C 1
ATOM 1895 O O . ILE A 1 252 ? -43.507 -17.423 42.614 1.00 85.31 252 ILE A O 1
ATOM 1899 N N . ASN A 1 253 ? -42.097 -18.044 40.988 1.00 83.56 253 ASN A N 1
ATOM 1900 C CA . ASN A 1 253 ? -42.359 -16.884 40.148 1.00 83.56 253 ASN A CA 1
ATOM 1901 C C . ASN A 1 253 ? -43.819 -16.846 39.704 1.00 83.56 253 ASN A C 1
ATOM 1903 O O . ASN A 1 253 ? -44.439 -15.812 39.874 1.00 83.56 253 ASN A O 1
ATOM 1907 N N . SER A 1 254 ? -44.406 -17.964 39.267 1.00 80.56 254 SER A N 1
ATOM 1908 C CA . SER A 1 254 ? -45.827 -18.026 38.900 1.00 80.56 254 SER A CA 1
ATOM 1909 C C . SER A 1 254 ? -46.750 -17.681 40.070 1.00 80.56 254 SER A C 1
ATOM 1911 O O . SER A 1 254 ? -47.766 -17.023 39.885 1.00 80.56 254 SER A O 1
ATOM 1913 N N . ARG A 1 255 ? -46.392 -18.068 41.301 1.00 81.94 255 ARG A N 1
ATOM 1914 C CA . ARG A 1 255 ? -47.168 -17.742 42.503 1.00 81.94 255 ARG A CA 1
ATOM 1915 C C . ARG A 1 255 ? -46.971 -16.297 42.945 1.00 81.94 255 ARG A C 1
ATOM 1917 O O . ARG A 1 255 ? -47.933 -15.697 43.400 1.00 81.94 255 ARG A O 1
ATOM 1924 N N . LEU A 1 256 ? -45.776 -15.733 42.791 1.00 77.88 256 LEU A N 1
ATOM 1925 C CA . LEU A 1 256 ? -45.490 -14.336 43.123 1.00 77.88 256 LEU A CA 1
ATOM 1926 C C . LEU A 1 256 ? -46.042 -13.361 42.072 1.00 77.88 256 LEU A C 1
ATOM 1928 O O . LEU A 1 256 ? -46.525 -12.296 42.441 1.00 77.88 256 LEU A O 1
ATOM 1932 N N . THR A 1 257 ? -46.031 -13.722 40.786 1.00 61.19 257 THR A N 1
ATOM 1933 C CA . THR A 1 257 ? -46.589 -12.895 39.705 1.00 61.19 257 THR A CA 1
ATOM 1934 C C . THR A 1 257 ? -48.108 -13.019 39.630 1.00 61.19 257 THR A C 1
ATOM 1936 O O . THR A 1 257 ? -48.779 -11.998 39.543 1.00 61.19 257 THR A O 1
ATOM 1939 N N . ASN A 1 258 ? -48.685 -14.218 39.787 1.00 58.12 258 ASN A N 1
ATOM 1940 C CA . ASN A 1 258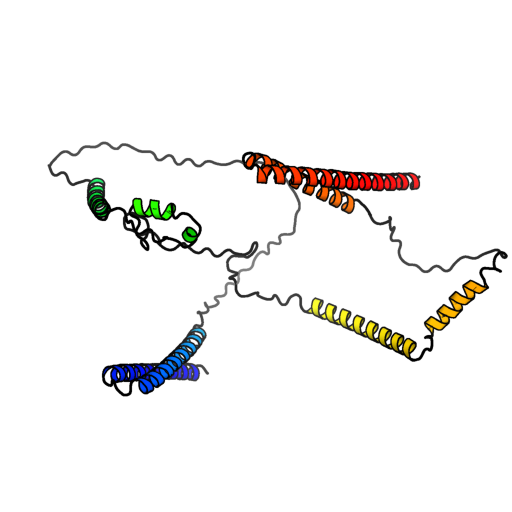 ? -50.150 -14.366 39.814 1.00 58.12 258 ASN A CA 1
ATOM 1941 C C . ASN A 1 258 ? -50.766 -13.850 41.130 1.00 58.12 258 ASN A C 1
ATOM 1943 O O . ASN A 1 258 ? -51.935 -13.472 41.154 1.00 58.12 258 ASN A O 1
ATOM 1947 N N . ALA A 1 259 ? -49.999 -13.780 42.226 1.00 52.69 259 ALA A N 1
ATOM 1948 C CA . ALA A 1 259 ? -50.427 -13.061 43.430 1.00 52.69 259 ALA A CA 1
ATOM 1949 C C . ALA A 1 259 ? -50.423 -11.536 43.238 1.00 52.69 259 ALA A C 1
ATOM 1951 O O . ALA A 1 259 ? -51.192 -10.849 43.908 1.00 52.69 259 ALA A O 1
ATOM 1952 N N . ALA A 1 260 ? -49.609 -10.997 42.323 1.00 50.94 260 ALA A N 1
ATOM 1953 C CA . ALA A 1 260 ? -49.618 -9.575 41.983 1.00 50.94 260 ALA A CA 1
ATOM 1954 C C . ALA A 1 260 ? -50.809 -9.191 41.080 1.00 50.94 260 ALA A C 1
ATOM 1956 O O . ALA A 1 260 ? -51.303 -8.073 41.187 1.00 50.94 260 ALA A O 1
ATOM 1957 N N . GLU A 1 261 ? -51.334 -10.114 40.265 1.00 49.53 261 GLU A N 1
ATOM 1958 C CA . GLU A 1 261 ? -52.504 -9.845 39.406 1.00 49.53 261 GLU A CA 1
ATOM 1959 C C . GLU A 1 261 ? -53.857 -9.958 40.138 1.00 49.53 261 GLU A C 1
ATOM 1961 O O . GLU A 1 261 ? -54.800 -9.265 39.773 1.00 49.53 261 GLU A O 1
ATOM 1966 N N . HIS A 1 262 ? -53.956 -10.719 41.237 1.00 44.34 262 HIS A N 1
ATOM 1967 C CA . HIS A 1 262 ? -55.162 -10.755 42.089 1.00 44.34 262 HIS A CA 1
ATOM 1968 C C . HIS A 1 262 ? -55.103 -9.854 43.338 1.00 44.34 262 HIS A C 1
ATOM 1970 O O . HIS A 1 262 ? -56.045 -9.846 44.129 1.00 44.34 262 HIS A O 1
ATOM 1976 N N . SER A 1 263 ? -54.032 -9.075 43.530 1.00 45.28 263 SER A N 1
ATOM 1977 C CA . SER A 1 263 ? -53.915 -8.109 44.640 1.00 45.28 263 SER A CA 1
ATOM 1978 C C . SER A 1 263 ? -53.802 -6.646 44.196 1.00 45.28 263 SER A C 1
ATOM 1980 O O . SER A 1 263 ? -53.766 -5.754 45.042 1.00 45.28 263 SER A O 1
ATOM 1982 N N . ALA A 1 264 ? -53.815 -6.372 42.887 1.00 41.47 264 ALA A N 1
ATOM 1983 C CA . ALA A 1 264 ? -53.757 -5.010 42.354 1.00 41.47 264 ALA A CA 1
ATOM 1984 C C . ALA A 1 264 ? -55.113 -4.274 42.359 1.00 41.47 264 ALA A C 1
ATOM 1986 O O . ALA A 1 264 ? -55.135 -3.056 42.203 1.00 41.47 264 ALA A O 1
ATOM 1987 N N . GLU A 1 265 ? -56.230 -4.969 42.606 1.00 37.66 265 GLU A N 1
ATOM 1988 C CA . GLU A 1 265 ? -57.577 -4.363 42.618 1.00 37.66 265 GLU A CA 1
ATOM 1989 C C . GLU A 1 265 ? -58.197 -4.253 44.028 1.00 37.66 265 GLU A C 1
ATOM 1991 O O . GLU A 1 265 ? -59.306 -3.753 44.188 1.00 37.66 265 GLU A O 1
ATOM 1996 N N . ALA A 1 266 ? -57.460 -4.645 45.078 1.00 42.72 266 ALA A N 1
ATOM 1997 C CA . ALA A 1 266 ? -57.924 -4.595 46.474 1.00 42.72 266 ALA A CA 1
ATOM 1998 C C . ALA A 1 266 ? -56.928 -3.964 47.473 1.00 42.72 266 ALA A C 1
ATOM 2000 O O . ALA A 1 266 ? -57.130 -4.055 48.680 1.00 42.72 266 ALA A O 1
ATOM 2001 N N . ALA A 1 267 ? -55.863 -3.301 47.006 1.00 36.44 267 ALA A N 1
ATOM 2002 C CA . ALA A 1 267 ? -54.833 -2.705 47.873 1.00 36.44 267 ALA A CA 1
ATOM 2003 C C . ALA A 1 267 ? -54.800 -1.162 47.844 1.00 36.44 267 ALA A C 1
ATOM 2005 O O . ALA A 1 267 ? -53.797 -0.548 48.201 1.00 36.44 267 ALA A O 1
ATOM 2006 N N . ALA A 1 268 ? -55.912 -0.517 47.474 1.00 38.84 268 ALA A N 1
ATOM 2007 C CA . ALA A 1 268 ? -56.092 0.936 47.586 1.00 38.84 268 ALA A CA 1
ATOM 2008 C C . ALA A 1 268 ? -56.444 1.410 49.016 1.00 38.84 268 ALA A C 1
ATOM 2010 O O . ALA A 1 268 ? -56.859 2.551 49.212 1.00 38.84 268 ALA A O 1
ATOM 2011 N N . SER A 1 269 ? -56.277 0.567 50.039 1.00 41.66 269 SER A N 1
ATOM 2012 C CA . SER A 1 269 ? -56.579 0.936 51.423 1.00 41.66 269 SER A CA 1
ATOM 2013 C C . SER A 1 269 ? -55.742 0.152 52.434 1.00 41.66 269 SER A C 1
ATOM 2015 O O . SER A 1 269 ? -56.181 -0.878 52.926 1.00 41.66 269 SER A O 1
ATOM 2017 N N . SER A 1 270 ? -54.560 0.660 52.780 1.00 37.28 270 SER A N 1
ATOM 2018 C CA . SER A 1 270 ? -54.127 0.795 54.182 1.00 37.28 270 SER A CA 1
ATOM 2019 C C . SER A 1 270 ? -52.680 1.274 54.258 1.00 37.28 270 SER A C 1
ATOM 2021 O O . SER A 1 270 ? -51.728 0.559 53.960 1.00 37.28 270 SER A O 1
ATOM 2023 N N . MET A 1 271 ? -52.565 2.520 54.693 1.00 37.09 271 MET A N 1
ATOM 2024 C CA . MET A 1 271 ? -51.452 3.146 55.392 1.00 37.09 271 MET A CA 1
ATOM 2025 C C . MET A 1 271 ? -50.403 2.198 56.022 1.00 37.09 271 MET A C 1
ATOM 2027 O O . MET A 1 271 ? -50.733 1.376 56.869 1.00 37.09 271 MET A O 1
ATOM 2031 N N . GLY A 1 272 ? -49.124 2.495 55.765 1.00 33.28 272 GLY A N 1
ATOM 2032 C CA . GLY A 1 272 ? -48.211 2.881 56.849 1.00 33.28 272 GLY A CA 1
ATOM 2033 C C . GLY A 1 272 ? -47.135 1.893 57.328 1.00 33.28 272 GLY A C 1
ATOM 2034 O O . GLY A 1 272 ? -47.448 0.914 57.985 1.00 33.28 272 GLY A O 1
ATOM 2035 N N . ARG A 1 273 ? -45.870 2.360 57.215 1.00 39.31 273 ARG A N 1
ATOM 2036 C CA . ARG A 1 273 ? -44.730 2.134 58.152 1.00 39.31 273 ARG A CA 1
ATOM 2037 C C . ARG A 1 273 ? -44.158 0.690 58.155 1.00 39.31 273 ARG A C 1
ATOM 2039 O O . ARG A 1 273 ? -44.885 -0.268 58.028 1.00 39.31 273 ARG A O 1
ATOM 2046 N N . SER A 1 274 ? -42.867 0.401 58.310 1.00 35.53 274 SER A N 1
ATOM 2047 C CA . SER A 1 274 ? -41.762 1.107 58.950 1.00 35.53 274 SER A CA 1
ATOM 2048 C C . SER A 1 274 ? -40.408 0.614 58.427 1.00 35.53 274 SER A C 1
ATOM 2050 O O . SER A 1 274 ? -40.255 -0.504 57.953 1.00 35.53 274 SER A O 1
ATOM 2052 N N . GLN A 1 275 ? -39.443 1.504 58.597 1.00 41.59 275 GLN A N 1
ATOM 2053 C CA . GLN A 1 275 ? -38.004 1.409 58.421 1.00 41.59 275 GLN A CA 1
ATOM 2054 C C . GLN A 1 275 ? -37.306 0.159 59.003 1.00 41.59 275 GLN A C 1
ATOM 2056 O O . GLN A 1 275 ? -37.668 -0.329 60.070 1.00 41.59 275 GLN A O 1
ATOM 2061 N N . ASN A 1 276 ? -36.159 -0.122 58.370 1.00 33.03 276 ASN A N 1
ATOM 2062 C CA . ASN A 1 276 ? -34.852 -0.437 58.968 1.00 33.03 276 ASN A CA 1
ATOM 2063 C C . ASN A 1 276 ? -34.448 -1.915 59.104 1.00 33.03 276 ASN A C 1
ATOM 2065 O O . ASN A 1 276 ? -34.911 -2.586 60.015 1.00 33.03 276 ASN A O 1
ATOM 2069 N N . VAL A 1 277 ? -33.468 -2.341 58.290 1.00 33.44 277 VAL A N 1
ATOM 2070 C CA . VAL A 1 277 ? -32.241 -3.003 58.782 1.00 33.44 277 VAL A CA 1
ATOM 2071 C C . VAL A 1 277 ? -31.064 -2.609 57.876 1.00 33.44 277 VAL A C 1
ATOM 2073 O O . VAL A 1 277 ? -31.017 -2.937 56.690 1.00 33.44 277 VAL A O 1
ATOM 2076 N N . GLU A 1 278 ? -30.106 -1.897 58.459 1.00 36.44 278 GLU A N 1
ATOM 2077 C CA . GLU A 1 278 ? -28.785 -1.592 57.915 1.00 36.44 278 GLU A CA 1
ATOM 2078 C C . GLU A 1 278 ? -27.919 -2.853 57.738 1.00 36.44 278 GLU A C 1
ATOM 2080 O O . GLU A 1 278 ? -27.790 -3.671 58.644 1.00 36.44 278 GLU A O 1
ATOM 2085 N N . SER A 1 279 ? -27.207 -2.963 56.611 1.00 32.25 279 SER A N 1
ATOM 2086 C CA . SER A 1 279 ? -25.921 -3.674 56.575 1.00 32.25 279 SER A CA 1
ATOM 2087 C C . SER A 1 279 ? -24.946 -3.010 55.596 1.00 32.25 279 SER A C 1
ATOM 2089 O O . SER A 1 279 ? -24.943 -3.206 54.387 1.00 32.25 279 SER A O 1
ATOM 2091 N N . ASN A 1 280 ? -24.156 -2.122 56.194 1.00 32.19 280 ASN A N 1
ATOM 2092 C CA . ASN A 1 280 ? -22.754 -1.807 55.945 1.00 32.19 280 ASN A CA 1
ATOM 2093 C C . ASN A 1 280 ? -22.124 -2.286 54.613 1.00 32.19 280 ASN A C 1
ATOM 2095 O O . ASN A 1 280 ? -21.804 -3.459 54.436 1.00 32.19 280 ASN A O 1
ATOM 2099 N N . GLY A 1 281 ? -21.823 -1.340 53.718 1.00 31.72 281 GLY A N 1
ATOM 2100 C CA . GLY A 1 281 ? -21.149 -1.644 52.457 1.00 31.72 281 GLY A CA 1
ATOM 2101 C C . GLY A 1 281 ? -20.770 -0.423 51.626 1.00 31.72 281 GLY A C 1
ATOM 2102 O O . GLY A 1 281 ? -21.291 -0.232 50.540 1.00 31.72 281 GLY A O 1
ATOM 2103 N N . LYS A 1 282 ? -19.801 0.358 52.119 1.00 35.69 282 LYS A N 1
ATOM 2104 C CA . LYS A 1 282 ? -18.869 1.174 51.315 1.00 35.69 282 LYS A CA 1
ATOM 2105 C C . LYS A 1 282 ? -19.491 2.310 50.479 1.00 35.69 282 LYS A C 1
ATOM 2107 O O . LYS A 1 282 ? -19.895 2.155 49.332 1.00 35.69 282 LYS A O 1
ATOM 2112 N N . LYS A 1 283 ? -19.408 3.521 51.040 1.00 38.34 283 LYS A N 1
ATOM 2113 C CA . LYS A 1 283 ? -19.521 4.799 50.323 1.00 38.34 283 LYS A CA 1
ATOM 2114 C C . LYS A 1 283 ? -18.518 4.850 49.159 1.00 38.34 283 LYS A C 1
ATOM 2116 O O . LYS A 1 283 ? -17.385 5.285 49.335 1.00 38.34 283 LYS A O 1
ATOM 2121 N N . SER A 1 284 ? -18.935 4.469 47.956 1.00 33.41 284 SER A N 1
ATOM 2122 C CA . SER A 1 284 ? -18.426 5.098 46.741 1.00 33.41 284 SER A CA 1
ATOM 2123 C C . SER A 1 284 ? -19.436 6.159 46.345 1.00 33.41 284 SER A C 1
ATOM 2125 O O . SER A 1 284 ? -20.549 5.840 45.931 1.00 33.41 284 SER A O 1
ATOM 2127 N N . LYS A 1 285 ? -19.049 7.422 46.507 1.00 39.25 285 LYS A N 1
ATOM 2128 C CA . LYS A 1 285 ? -19.731 8.583 45.942 1.00 39.25 285 LYS A CA 1
ATOM 2129 C C . LYS A 1 285 ? -19.692 8.434 44.415 1.00 39.25 285 LYS A C 1
ATOM 2131 O O . LYS A 1 285 ? -18.770 8.902 43.758 1.00 39.25 285 LYS A O 1
ATOM 2136 N N . ALA A 1 286 ? -20.628 7.664 43.869 1.00 35.72 286 ALA A N 1
ATOM 2137 C CA . ALA A 1 286 ? -20.797 7.478 42.442 1.00 35.72 286 ALA A CA 1
ATOM 2138 C C . ALA A 1 286 ? -21.544 8.703 41.911 1.00 35.72 286 ALA A C 1
ATOM 2140 O O . ALA A 1 286 ? -22.761 8.691 41.756 1.00 35.72 286 ALA A O 1
ATOM 2141 N N . GLU A 1 287 ? -20.796 9.777 41.651 1.00 44.69 287 GLU A N 1
ATOM 2142 C CA . GLU A 1 287 ? -21.194 10.723 40.607 1.00 44.69 287 GLU A CA 1
ATOM 2143 C C . GLU A 1 287 ? -21.588 9.892 39.373 1.00 44.69 287 GLU A C 1
ATOM 2145 O O . GLU A 1 287 ? -20.847 8.959 39.025 1.00 44.69 287 GLU A O 1
ATOM 2150 N N . PRO A 1 288 ? -22.733 10.154 38.716 1.00 45.41 288 PRO A N 1
ATOM 2151 C CA . PRO A 1 288 ? -23.137 9.355 37.574 1.00 45.41 288 PRO A CA 1
ATOM 2152 C C . PRO A 1 288 ? -22.046 9.494 36.516 1.00 45.41 288 PRO A C 1
ATOM 2154 O O . PRO A 1 288 ? -21.776 10.603 36.036 1.00 45.41 288 PRO A O 1
ATOM 2157 N N . ARG A 1 289 ? -21.382 8.358 36.263 1.00 46.69 289 ARG A N 1
ATOM 2158 C CA . ARG A 1 289 ? -20.229 8.174 35.380 1.00 46.69 289 ARG A CA 1
ATOM 2159 C C . ARG A 1 289 ? -20.366 9.057 34.148 1.00 46.69 289 ARG A C 1
ATOM 2161 O O . ARG A 1 289 ? -21.428 9.070 33.539 1.00 46.69 289 ARG A O 1
ATOM 2168 N N . GLN A 1 290 ? -19.283 9.765 33.826 1.00 56.56 290 GLN A N 1
ATOM 2169 C CA . GLN A 1 290 ? -19.068 10.543 32.606 1.00 56.56 290 GLN A CA 1
ATOM 2170 C C . GLN A 1 290 ? -19.589 9.797 31.373 1.00 56.56 290 GLN A C 1
ATOM 2172 O O . GLN A 1 290 ? -18.852 9.073 30.707 1.00 56.56 290 GLN A O 1
ATOM 2177 N N . VAL A 1 291 ? -20.859 9.972 31.054 1.00 56.31 291 VAL A N 1
ATOM 2178 C CA . VAL A 1 291 ? -21.306 9.825 29.684 1.00 56.31 291 VAL A CA 1
ATOM 2179 C C . VAL A 1 291 ? -20.940 11.155 29.015 1.00 56.31 291 VAL A C 1
ATOM 2181 O O . VAL A 1 291 ? -21.034 12.215 29.632 1.00 56.31 291 VAL A O 1
ATOM 2184 N N . ASP A 1 292 ? -20.469 11.086 27.774 1.00 63.25 292 ASP A N 1
ATOM 2185 C CA . ASP A 1 292 ? -20.612 12.167 26.790 1.00 63.25 292 ASP A CA 1
ATOM 2186 C C . ASP A 1 292 ? -19.450 13.155 26.497 1.00 63.25 292 ASP A C 1
ATOM 2188 O O . ASP A 1 292 ? -19.636 14.014 25.644 1.00 63.25 292 ASP A O 1
ATOM 2192 N N . ARG A 1 293 ? -18.221 13.048 27.045 1.00 69.25 293 ARG A N 1
ATOM 2193 C CA . ARG A 1 293 ? -17.062 13.815 26.481 1.00 69.25 293 ARG A CA 1
ATOM 2194 C C . ARG A 1 293 ? -16.282 13.052 25.413 1.00 69.25 293 ARG A C 1
ATOM 2196 O O . ARG A 1 293 ? -15.974 13.597 24.360 1.00 69.25 293 ARG A O 1
ATOM 2203 N N . LYS A 1 294 ? -16.004 11.767 25.654 1.00 80.12 294 LYS A N 1
ATOM 2204 C CA . LYS A 1 294 ? -15.312 10.906 24.680 1.00 80.12 294 LYS A CA 1
ATOM 2205 C C . LYS A 1 294 ? -16.165 10.650 23.429 1.00 80.12 294 LYS A C 1
ATOM 2207 O O . LYS A 1 294 ? -15.628 10.590 22.332 1.00 80.12 294 LYS A O 1
ATOM 2212 N N . ALA A 1 295 ? -17.484 10.542 23.595 1.00 81.56 295 ALA A N 1
ATOM 2213 C CA . ALA A 1 295 ? -18.420 10.412 22.477 1.00 81.56 295 ALA A CA 1
ATOM 2214 C C . ALA A 1 295 ? -18.509 11.705 21.645 1.00 81.56 295 ALA A C 1
ATOM 2216 O O . ALA A 1 295 ? -18.548 11.632 20.423 1.00 81.56 295 ALA A O 1
ATOM 2217 N N . LEU A 1 296 ? -18.463 12.880 22.288 1.00 83.94 296 LEU A N 1
ATOM 2218 C CA . LEU A 1 296 ? -18.389 14.167 21.591 1.00 83.94 296 LEU A CA 1
ATOM 2219 C C . LEU A 1 296 ? -17.104 14.281 20.754 1.00 83.94 296 LEU A C 1
ATOM 2221 O O . LEU A 1 296 ? -17.168 14.690 19.600 1.00 83.94 296 LEU A O 1
ATOM 2225 N N . ALA A 1 297 ? -15.961 13.880 21.321 1.00 88.81 297 ALA A N 1
ATOM 2226 C CA . ALA A 1 297 ? -14.682 13.869 20.611 1.00 88.81 297 ALA A CA 1
ATOM 2227 C C . ALA A 1 297 ? -14.721 12.948 19.379 1.00 88.81 297 ALA A C 1
ATOM 2229 O O . ALA A 1 297 ? -14.353 13.379 18.294 1.00 88.81 297 ALA A O 1
ATOM 2230 N N . ALA A 1 298 ? -15.282 11.739 19.505 1.00 90.25 298 ALA A N 1
ATOM 2231 C CA . ALA A 1 298 ? -15.438 10.827 18.369 1.00 90.25 298 ALA A CA 1
ATOM 2232 C C . ALA A 1 298 ? -16.287 11.434 17.232 1.00 90.25 298 ALA A C 1
ATOM 2234 O O . ALA A 1 298 ? -15.928 11.324 16.064 1.00 90.25 298 ALA A O 1
ATOM 2235 N N . GLN A 1 299 ? -17.372 12.141 17.565 1.00 88.88 299 GLN A N 1
ATOM 2236 C CA . GLN A 1 299 ? -18.206 12.838 16.577 1.00 88.88 299 GLN A CA 1
ATOM 2237 C C . GLN A 1 299 ? -17.482 14.033 15.923 1.00 88.88 299 GLN A C 1
ATOM 2239 O O . GLN A 1 299 ? -17.761 14.378 14.776 1.00 88.88 299 GLN A O 1
ATOM 2244 N N . GLN A 1 300 ? -16.546 14.680 16.624 1.00 92.50 300 GLN A N 1
ATOM 2245 C CA . GLN A 1 300 ? -15.693 15.727 16.046 1.00 92.50 300 GLN A CA 1
ATOM 2246 C C . GLN A 1 300 ? -14.624 15.145 15.113 1.00 92.50 300 GLN A C 1
ATOM 2248 O O . GLN A 1 300 ? -14.397 15.704 14.038 1.00 92.50 300 GLN A O 1
ATOM 2253 N N . ASP A 1 301 ? -14.031 14.008 15.480 1.00 94.06 301 ASP A N 1
ATOM 2254 C CA . ASP A 1 301 ? -13.078 13.276 14.642 1.00 94.06 301 ASP A CA 1
ATOM 2255 C C . ASP A 1 301 ? -13.744 12.786 13.344 1.00 94.06 301 ASP A C 1
ATOM 2257 O O . ASP A 1 301 ? -13.160 12.886 12.265 1.00 94.06 301 ASP A O 1
ATOM 2261 N N . GLU A 1 302 ? -15.001 12.330 13.415 1.00 92.94 302 GLU A N 1
ATOM 2262 C CA . GLU A 1 302 ? -15.807 11.966 12.241 1.00 92.94 302 GLU A CA 1
ATOM 2263 C C . GLU A 1 302 ? -16.007 13.158 11.290 1.00 92.94 302 GLU A C 1
ATOM 2265 O O . GLU A 1 302 ? -15.776 13.036 10.084 1.00 92.94 302 GLU A O 1
ATOM 2270 N N . VAL A 1 303 ? -16.360 14.337 11.816 1.00 96.44 303 VAL A N 1
ATOM 2271 C CA . VAL A 1 303 ? -16.488 15.568 11.015 1.00 9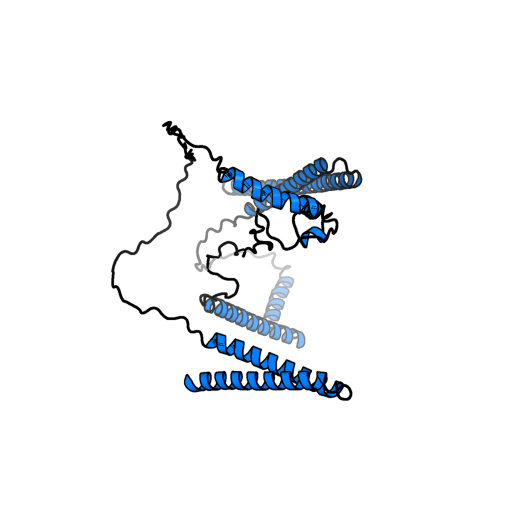6.44 303 VAL A CA 1
ATOM 2272 C C . VAL A 1 303 ? -15.148 15.961 10.383 1.00 96.44 303 VAL A C 1
ATOM 2274 O O . VAL A 1 303 ? -15.108 16.325 9.205 1.00 96.44 303 VAL A O 1
ATOM 2277 N N . ALA A 1 304 ? -14.044 15.867 11.129 1.00 96.69 304 ALA A N 1
ATOM 2278 C CA . ALA A 1 304 ? -12.704 16.149 10.615 1.00 96.69 304 ALA A CA 1
ATOM 2279 C C . ALA A 1 304 ? -12.321 15.191 9.475 1.00 96.69 304 ALA A C 1
ATOM 2281 O O . ALA A 1 304 ? -11.892 15.633 8.409 1.00 96.69 304 ALA A O 1
ATOM 2282 N N . ALA A 1 305 ? -12.589 13.893 9.633 1.00 96.88 305 ALA A N 1
ATOM 2283 C CA . ALA A 1 305 ? -12.323 12.898 8.601 1.00 96.88 305 ALA A CA 1
ATOM 2284 C C . ALA A 1 305 ? -13.129 13.151 7.313 1.00 96.88 305 ALA A C 1
ATOM 2286 O O . ALA A 1 305 ? -12.617 12.950 6.208 1.00 96.88 305 ALA A O 1
ATOM 2287 N N . VAL A 1 306 ? -14.386 13.598 7.418 1.00 97.25 306 VAL A N 1
ATOM 2288 C CA . VAL A 1 306 ? -15.206 13.948 6.244 1.00 97.25 306 VAL A CA 1
ATOM 2289 C C . VAL A 1 306 ? -14.701 15.233 5.573 1.00 97.25 306 VAL A C 1
ATOM 2291 O O . VAL A 1 306 ? -14.650 15.297 4.342 1.00 97.25 306 VAL A O 1
ATOM 2294 N N . ARG A 1 307 ? -14.243 16.225 6.347 1.00 97.06 307 ARG A N 1
ATOM 2295 C CA . ARG A 1 307 ? -13.585 17.432 5.811 1.00 97.06 307 ARG A CA 1
ATOM 2296 C C . ARG A 1 307 ? -12.318 17.088 5.032 1.00 97.06 307 ARG A C 1
ATOM 2298 O O . ARG A 1 307 ? -12.148 17.573 3.916 1.00 97.06 307 ARG A O 1
ATOM 2305 N N . ASP A 1 308 ? -11.492 16.185 5.549 1.00 97.38 308 ASP A N 1
ATOM 2306 C CA . ASP A 1 308 ? -10.289 15.720 4.851 1.00 97.38 308 ASP A CA 1
ATOM 2307 C C . ASP A 1 308 ? -10.616 14.977 3.549 1.00 97.38 308 ASP A C 1
ATOM 2309 O O . ASP A 1 308 ? -9.910 15.102 2.546 1.00 97.38 308 ASP A O 1
ATOM 2313 N N . LYS A 1 309 ? -11.711 14.209 3.518 1.00 96.88 309 LYS A N 1
ATOM 2314 C CA . LYS A 1 309 ? -12.192 13.594 2.269 1.00 96.88 309 LYS A CA 1
ATOM 2315 C C . LYS A 1 309 ? -12.612 14.658 1.253 1.00 96.88 309 LYS A C 1
ATOM 2317 O O . LYS A 1 309 ? -12.290 14.523 0.071 1.00 96.88 309 LYS A O 1
ATOM 2322 N N . LEU A 1 310 ? -13.290 15.719 1.696 1.00 97.56 310 LEU A N 1
ATOM 2323 C CA . LEU A 1 310 ? -13.708 16.822 0.832 1.00 97.56 310 LEU A CA 1
ATOM 2324 C C . LEU A 1 310 ? -12.503 17.552 0.222 1.00 97.56 310 LEU A C 1
ATOM 2326 O O . LEU A 1 310 ? -12.490 17.776 -0.988 1.00 97.56 310 LEU A O 1
ATOM 2330 N N . THR A 1 311 ? -11.477 17.868 1.018 1.00 97.69 311 THR A N 1
ATOM 2331 C CA . THR A 1 311 ? -10.266 18.548 0.524 1.00 97.69 311 THR A CA 1
ATOM 2332 C C . THR A 1 311 ? -9.504 17.684 -0.478 1.00 97.69 311 THR A C 1
ATOM 2334 O O . THR A 1 311 ? -9.106 18.172 -1.537 1.00 97.69 311 THR A O 1
ATOM 2337 N N . ARG A 1 312 ? -9.370 16.375 -0.220 1.00 97.69 312 ARG A N 1
ATOM 2338 C CA . ARG A 1 312 ? -8.759 15.429 -1.171 1.00 97.69 312 ARG A CA 1
ATOM 2339 C C . ARG A 1 312 ? -9.518 15.383 -2.496 1.00 97.69 312 ARG A C 1
ATOM 2341 O O . ARG A 1 312 ? -8.895 15.457 -3.553 1.00 97.69 312 ARG A O 1
ATOM 2348 N N . LEU A 1 313 ? -10.851 15.316 -2.462 1.00 96.75 313 LEU A N 1
ATOM 2349 C CA . LEU A 1 313 ? -11.671 15.323 -3.679 1.00 96.75 313 LEU A CA 1
ATOM 2350 C C . LEU A 1 313 ? -11.590 16.657 -4.432 1.00 96.75 313 LEU A C 1
ATOM 2352 O O . LEU A 1 313 ? -11.550 16.657 -5.660 1.00 96.75 313 LEU A O 1
ATOM 2356 N N . GLN A 1 314 ? -11.506 17.785 -3.725 1.00 96.12 314 GLN A N 1
ATOM 2357 C CA . GLN A 1 314 ? -11.271 19.093 -4.342 1.00 96.12 314 GLN A CA 1
ATOM 2358 C C . GLN A 1 314 ? -9.914 19.143 -5.056 1.00 96.12 314 GLN A C 1
ATOM 2360 O O . GLN A 1 314 ? -9.846 19.571 -6.206 1.00 96.12 314 GLN A O 1
ATOM 2365 N N . GLN A 1 315 ? -8.847 18.638 -4.432 1.00 96.62 315 GLN A N 1
ATOM 2366 C CA . GLN A 1 315 ? -7.535 18.538 -5.081 1.00 96.62 315 GLN A CA 1
ATOM 2367 C C . GLN A 1 315 ? -7.571 17.620 -6.311 1.00 96.62 315 GLN A C 1
ATOM 2369 O O . GLN A 1 315 ? -6.975 17.941 -7.338 1.00 96.62 315 GLN A O 1
ATOM 2374 N N . MET A 1 316 ? -8.294 16.495 -6.244 1.00 94.94 316 MET A N 1
ATOM 2375 C CA . MET A 1 316 ? -8.505 15.618 -7.403 1.00 94.94 316 MET A CA 1
ATOM 2376 C C . MET A 1 316 ? -9.255 16.328 -8.5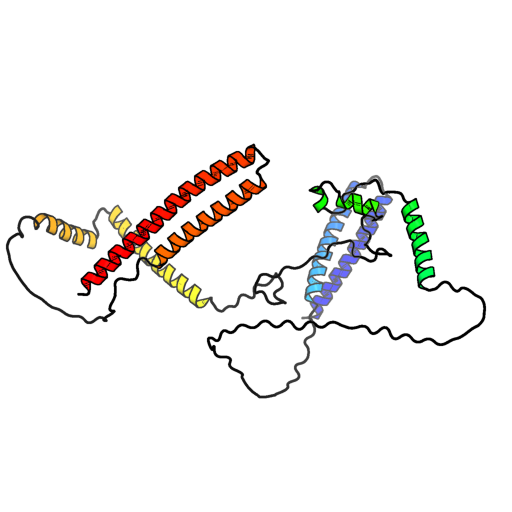34 1.00 94.94 316 MET A C 1
ATOM 2378 O O . MET A 1 316 ? -8.920 16.121 -9.697 1.00 94.94 316 MET A O 1
ATOM 2382 N N . ALA A 1 317 ? -10.230 17.182 -8.214 1.00 94.69 317 ALA A N 1
ATOM 2383 C CA . ALA A 1 317 ? -10.962 17.957 -9.213 1.00 94.69 317 ALA A CA 1
ATOM 2384 C C . ALA A 1 317 ? -10.054 18.950 -9.950 1.00 94.69 317 ALA A C 1
ATOM 2386 O O . ALA A 1 317 ? -10.188 19.106 -11.160 1.00 94.69 317 ALA A O 1
ATOM 2387 N N . VAL A 1 318 ? -9.114 19.581 -9.237 1.00 95.25 318 VAL A N 1
ATOM 2388 C CA . VAL A 1 318 ? -8.124 20.490 -9.836 1.00 95.25 318 VAL A CA 1
ATOM 2389 C C . VAL A 1 318 ? -7.158 19.723 -10.740 1.00 95.25 318 VAL A C 1
ATOM 2391 O O . VAL A 1 318 ? -6.922 20.138 -11.870 1.00 95.25 318 VAL A O 1
ATOM 2394 N N . ARG A 1 319 ? -6.639 18.574 -10.283 1.00 94.81 319 ARG A N 1
ATOM 2395 C CA . ARG A 1 319 ? -5.706 17.747 -11.073 1.00 94.81 319 ARG A CA 1
ATOM 2396 C C . ARG A 1 319 ? -6.349 17.173 -12.337 1.00 94.81 319 ARG A C 1
ATOM 2398 O O . ARG A 1 319 ? -5.717 17.142 -13.384 1.00 94.81 319 ARG A O 1
ATOM 2405 N N . ASN A 1 320 ? -7.612 16.765 -12.244 1.00 92.94 320 ASN A N 1
ATOM 2406 C CA . ASN A 1 320 ? -8.343 16.117 -13.333 1.00 92.94 320 ASN A CA 1
ATOM 2407 C C . ASN A 1 320 ? -9.295 17.078 -14.064 1.00 92.94 320 ASN A C 1
ATOM 2409 O O . ASN A 1 320 ? -10.287 16.636 -14.639 1.00 92.94 320 ASN A O 1
ATOM 2413 N N . ALA A 1 321 ? -9.020 18.388 -14.050 1.00 92.19 321 ALA A N 1
ATOM 2414 C CA . ALA A 1 321 ? -9.894 19.398 -14.652 1.00 92.19 321 ALA A CA 1
ATOM 2415 C C . ALA A 1 321 ? -10.108 19.198 -16.165 1.00 92.19 321 ALA A C 1
ATOM 2417 O O . ALA A 1 321 ? -11.181 19.507 -16.684 1.00 92.19 321 ALA A O 1
ATOM 2418 N N . ASN A 1 322 ? -9.107 18.646 -16.857 1.00 90.75 322 ASN A N 1
ATOM 2419 C CA . ASN A 1 322 ? -9.130 18.447 -18.307 1.00 90.75 322 ASN A CA 1
ATOM 2420 C C . ASN A 1 322 ? -9.844 17.153 -18.734 1.00 90.75 322 ASN A C 1
ATOM 2422 O O . ASN A 1 322 ? -10.257 17.036 -19.888 1.00 90.75 322 ASN A O 1
ATOM 2426 N N . ASP A 1 323 ? -10.028 16.195 -17.822 1.00 94.81 323 ASP A N 1
ATOM 2427 C CA . ASP A 1 323 ? -10.760 14.961 -18.104 1.00 94.81 323 ASP A CA 1
ATOM 2428 C C . ASP A 1 323 ? -12.254 15.167 -17.816 1.00 94.81 323 ASP A C 1
ATOM 2430 O O . ASP A 1 323 ? -12.685 15.328 -16.671 1.00 94.81 323 ASP A O 1
ATOM 2434 N N . ARG A 1 324 ? -13.075 15.176 -18.870 1.00 91.50 324 ARG A N 1
ATOM 2435 C CA . ARG A 1 324 ? -14.516 15.463 -18.773 1.00 91.50 324 ARG A CA 1
ATOM 2436 C C . ARG A 1 324 ? -15.292 14.392 -18.007 1.00 91.50 324 ARG A C 1
ATOM 2438 O O . ARG A 1 324 ? -16.225 14.731 -17.282 1.00 91.50 324 ARG A O 1
ATOM 2445 N N . VAL A 1 325 ? -14.922 13.120 -18.150 1.00 94.06 325 VAL A N 1
ATOM 2446 C CA . VAL A 1 325 ? -15.642 12.013 -17.503 1.00 94.06 325 VAL A CA 1
ATOM 2447 C C . VAL A 1 325 ? -15.275 11.970 -16.025 1.00 94.06 325 VAL A C 1
ATOM 2449 O O . VAL A 1 325 ? -16.156 11.927 -15.162 1.00 94.06 325 VAL A O 1
ATOM 2452 N N . ILE A 1 326 ? -13.980 12.070 -15.718 1.00 93.69 326 ILE A N 1
ATOM 2453 C CA . ILE A 1 326 ? -13.498 12.050 -14.334 1.00 93.69 326 ILE A CA 1
ATOM 2454 C C . ILE A 1 326 ? -13.940 13.311 -13.587 1.00 93.69 326 ILE A C 1
ATOM 2456 O O . ILE A 1 326 ? -14.409 13.212 -12.454 1.00 93.69 326 ILE A O 1
ATOM 2460 N N . SER A 1 327 ? -13.863 14.496 -14.200 1.00 93.56 327 SER A N 1
ATOM 2461 C CA . SER A 1 327 ? -14.298 15.739 -13.549 1.00 93.56 327 SER A CA 1
ATOM 2462 C C . SER A 1 327 ? -15.791 15.733 -13.209 1.00 93.56 327 SER A C 1
ATOM 2464 O O . SER A 1 327 ? -16.160 16.198 -12.129 1.00 93.56 327 SER A O 1
ATOM 2466 N N . ALA A 1 328 ? -16.652 15.161 -14.059 1.00 95.12 328 ALA A N 1
ATOM 2467 C CA . ALA A 1 328 ? -18.075 14.994 -13.761 1.00 95.12 328 ALA A CA 1
ATOM 2468 C C . ALA A 1 328 ? -18.302 14.064 -12.555 1.00 95.12 328 ALA A C 1
ATOM 2470 O O . ALA A 1 328 ? -19.034 14.418 -11.627 1.00 95.12 328 ALA A O 1
ATOM 2471 N N . GLN A 1 329 ? -17.615 12.919 -12.512 1.00 95.56 329 GLN A N 1
ATOM 2472 C CA . GLN A 1 329 ? -17.710 11.976 -11.392 1.00 95.56 329 GLN A CA 1
ATOM 2473 C C . GLN A 1 329 ? -17.168 12.562 -10.081 1.00 95.56 329 GLN A C 1
ATOM 2475 O O . GLN A 1 329 ? -17.768 12.386 -9.020 1.00 95.56 329 GLN A O 1
ATOM 2480 N N . VAL A 1 330 ? -16.040 13.277 -10.127 1.00 96.56 330 VAL A N 1
ATOM 2481 C CA . VAL A 1 330 ? -15.452 13.916 -8.942 1.00 96.56 330 VAL A CA 1
ATOM 2482 C C . VAL A 1 330 ? -16.370 15.020 -8.416 1.00 96.56 330 VAL A C 1
ATOM 2484 O O . VAL A 1 330 ? -16.563 15.103 -7.206 1.00 96.56 330 VAL A O 1
ATOM 2487 N N . LYS A 1 331 ? -17.009 15.810 -9.289 1.00 95.25 331 LYS A N 1
ATOM 2488 C CA . LYS A 1 331 ? -18.014 16.810 -8.882 1.00 95.25 331 LYS A CA 1
ATOM 2489 C C . LYS A 1 331 ? -19.203 16.168 -8.160 1.00 95.25 331 LYS A C 1
ATOM 2491 O O . LYS A 1 331 ? -19.552 16.618 -7.072 1.00 95.25 331 LYS A O 1
ATOM 2496 N N . GLN A 1 332 ? -19.752 15.072 -8.689 1.00 96.38 332 GLN A N 1
ATOM 2497 C CA . GLN A 1 332 ? -20.830 14.328 -8.021 1.00 96.38 332 GLN A CA 1
ATOM 2498 C C . GLN A 1 332 ? -20.399 13.786 -6.648 1.00 96.38 332 GLN A C 1
ATOM 2500 O O . GLN A 1 332 ? -21.146 13.887 -5.674 1.00 96.38 332 GLN A O 1
ATOM 2505 N N . LYS A 1 333 ? -19.171 13.261 -6.540 1.00 97.25 333 LYS A N 1
ATOM 2506 C CA . LYS A 1 333 ? -18.606 12.795 -5.262 1.00 97.25 333 LYS A CA 1
ATOM 2507 C C . LYS A 1 333 ? -18.404 13.938 -4.266 1.00 97.25 333 LYS A C 1
ATOM 2509 O O . LYS A 1 333 ? -18.698 13.763 -3.089 1.00 97.25 333 LYS A O 1
ATOM 2514 N N . ILE A 1 334 ? -17.954 15.110 -4.719 1.00 97.62 334 ILE A N 1
ATOM 2515 C CA . ILE A 1 334 ? -17.845 16.313 -3.881 1.00 97.62 334 ILE A CA 1
ATOM 2516 C C . ILE A 1 334 ? -19.217 16.694 -3.323 1.00 97.62 334 ILE A C 1
ATOM 2518 O O . ILE A 1 334 ? -19.331 16.983 -2.136 1.00 97.62 334 ILE A O 1
ATOM 2522 N N . GLU A 1 335 ? -20.263 16.683 -4.148 1.00 97.50 335 GLU A N 1
ATOM 2523 C CA . GLU A 1 335 ? -21.624 16.981 -3.692 1.00 97.50 335 GLU A CA 1
ATOM 2524 C C . GLU A 1 335 ? -22.146 15.949 -2.688 1.00 97.50 335 GLU A C 1
ATOM 2526 O O . GLU A 1 335 ? -22.741 16.331 -1.682 1.00 97.50 335 GLU A O 1
ATOM 2531 N N . ALA A 1 336 ? -21.892 14.657 -2.914 1.00 98.00 336 ALA A N 1
ATOM 2532 C CA . ALA A 1 336 ? -22.250 13.604 -1.966 1.00 98.00 336 ALA A CA 1
ATOM 2533 C C . ALA A 1 336 ? -21.556 13.802 -0.608 1.00 98.00 336 ALA A C 1
ATOM 2535 O O . ALA A 1 336 ? -22.229 13.864 0.419 1.00 98.00 336 ALA A O 1
ATOM 2536 N N . VAL A 1 337 ? -20.238 14.023 -0.611 1.00 97.94 337 VAL A N 1
ATOM 2537 C CA . VAL A 1 337 ? -19.454 14.255 0.613 1.00 97.94 337 VAL A CA 1
ATOM 2538 C C . VAL A 1 337 ? -19.854 15.558 1.310 1.00 97.94 337 VAL A C 1
ATOM 2540 O O . VAL A 1 337 ? -19.857 15.613 2.534 1.00 97.94 337 VAL A O 1
ATOM 2543 N N . LYS A 1 338 ? -20.267 16.603 0.578 1.00 97.69 338 LYS A N 1
ATOM 2544 C CA . LYS A 1 338 ? -20.838 17.818 1.189 1.00 97.69 338 LYS A CA 1
ATOM 2545 C C . LYS A 1 338 ? -22.137 17.533 1.949 1.00 97.69 338 LYS A C 1
ATOM 2547 O O . LYS A 1 338 ? -22.340 18.110 3.015 1.00 97.69 338 LYS A O 1
ATOM 2552 N N . ARG A 1 339 ? -23.008 16.654 1.434 1.00 97.50 339 ARG A N 1
ATOM 2553 C CA . ARG A 1 339 ? -24.230 16.240 2.153 1.00 97.50 339 ARG A CA 1
ATOM 2554 C C . ARG A 1 339 ? -23.892 15.418 3.394 1.00 97.50 339 ARG A C 1
ATOM 2556 O O . ARG A 1 339 ? -24.472 15.659 4.447 1.00 97.50 339 ARG A O 1
ATOM 2563 N N . GLU A 1 340 ? -22.931 14.503 3.289 1.00 96.00 340 GLU A N 1
ATOM 2564 C CA . GLU A 1 340 ? -22.433 13.737 4.441 1.00 96.00 340 GLU A CA 1
ATOM 2565 C C . GLU A 1 340 ? -21.825 14.651 5.510 1.00 96.00 340 GLU A C 1
ATOM 2567 O O . GLU A 1 340 ? -22.108 14.479 6.692 1.00 96.00 340 GLU A O 1
ATOM 2572 N N . LEU A 1 341 ? -21.052 15.663 5.102 1.00 97.25 341 LEU A N 1
ATOM 2573 C CA . LEU A 1 341 ? -20.471 16.661 5.998 1.00 97.25 341 LEU A CA 1
ATOM 2574 C C . LEU A 1 341 ? -21.555 17.438 6.741 1.00 97.25 341 LEU A C 1
ATOM 2576 O O . LEU A 1 341 ? -21.485 17.552 7.960 1.00 97.25 341 LEU A O 1
ATOM 2580 N N . ALA A 1 342 ? -22.585 17.907 6.034 1.00 97.00 342 ALA A N 1
ATOM 2581 C CA . ALA A 1 342 ? -23.714 18.588 6.661 1.00 97.00 342 ALA A CA 1
ATOM 2582 C C . ALA A 1 342 ? -24.450 17.678 7.665 1.00 97.00 342 ALA A C 1
ATOM 2584 O O . ALA A 1 342 ? -24.834 18.130 8.743 1.00 97.00 342 ALA A O 1
ATOM 2585 N N . GLY A 1 343 ? -24.603 16.387 7.347 1.00 96.25 343 GLY A N 1
ATOM 2586 C CA . GLY A 1 343 ? -25.177 15.392 8.256 1.00 96.25 343 GLY A CA 1
ATOM 2587 C C . GLY A 1 343 ? -24.322 15.163 9.506 1.00 96.25 343 GLY A C 1
ATOM 2588 O O . GLY A 1 343 ? -24.834 15.237 10.622 1.00 96.25 343 GLY A O 1
ATOM 2589 N N . ALA A 1 344 ? -23.016 14.945 9.341 1.00 95.19 344 ALA A N 1
ATOM 2590 C CA . ALA A 1 344 ? -22.073 14.760 10.444 1.00 95.19 344 ALA A CA 1
ATOM 2591 C C . ALA A 1 344 ? -21.985 16.004 11.344 1.00 95.19 344 ALA A C 1
ATOM 2593 O O . ALA A 1 344 ? -21.977 15.895 12.570 1.00 95.19 344 ALA A O 1
ATOM 2594 N N . GLU A 1 345 ? -21.998 17.202 10.756 1.00 95.06 345 GLU A N 1
ATOM 2595 C CA . GLU A 1 345 ? -22.031 18.458 11.507 1.00 95.06 345 GLU A CA 1
ATOM 2596 C C . GLU A 1 345 ? -23.340 18.625 12.284 1.00 95.06 345 GLU A C 1
ATOM 2598 O O . GLU A 1 345 ? -23.303 19.023 13.448 1.00 95.06 345 GLU A O 1
ATOM 2603 N N . ALA A 1 346 ? -24.488 18.267 11.700 1.00 95.50 346 ALA A N 1
ATOM 2604 C CA . ALA A 1 346 ? -25.770 18.291 12.401 1.00 95.50 346 ALA A CA 1
ATOM 2605 C C . ALA A 1 346 ? -25.795 17.309 13.587 1.00 95.50 346 ALA A C 1
ATOM 2607 O O . ALA A 1 346 ? -26.237 17.682 14.677 1.00 95.50 346 ALA A O 1
ATOM 2608 N N . MET A 1 347 ? -25.268 16.091 13.411 1.00 91.44 347 MET A N 1
ATOM 2609 C CA . ME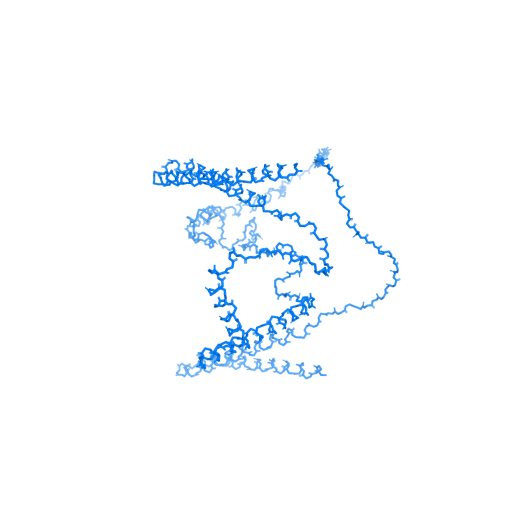T A 1 347 ? -25.135 15.102 14.490 1.00 91.44 347 MET A CA 1
ATOM 2610 C C . MET A 1 347 ? -24.210 15.604 15.604 1.00 91.44 347 MET A C 1
ATOM 2612 O O . MET A 1 347 ? -24.581 15.554 16.778 1.00 91.44 347 MET A O 1
ATOM 2616 N N . SER A 1 348 ? -23.057 16.176 15.247 1.00 93.00 348 SER A N 1
ATOM 2617 C CA . SER A 1 348 ? -22.107 16.764 16.198 1.00 93.00 348 SER A CA 1
ATOM 2618 C C . SER A 1 348 ? -22.719 17.939 16.971 1.00 93.00 348 SER A C 1
ATOM 2620 O O . SER A 1 348 ? -22.630 17.996 18.199 1.00 93.00 348 SER A O 1
ATOM 2622 N N . GLN A 1 349 ? -23.429 18.846 16.291 1.00 92.00 349 GLN A N 1
ATOM 2623 C CA . GLN A 1 349 ? -24.129 19.962 16.932 1.00 92.00 349 GLN A CA 1
ATOM 2624 C C . GLN A 1 349 ? -25.263 19.491 17.847 1.00 92.00 349 GLN A C 1
ATOM 2626 O O . GLN A 1 349 ? -25.442 20.047 18.932 1.00 92.00 349 GLN A O 1
ATOM 2631 N N . HIS A 1 350 ? -26.032 18.482 17.430 1.00 91.19 350 HIS A N 1
ATOM 2632 C CA . HIS A 1 350 ? -27.095 17.897 18.241 1.00 91.19 350 HIS A CA 1
ATOM 2633 C C . HIS A 1 350 ? -26.524 17.232 19.499 1.00 91.19 350 HIS A C 1
ATOM 2635 O O . HIS A 1 350 ? -26.988 17.512 20.606 1.00 91.19 350 HIS A O 1
ATOM 2641 N N . ALA A 1 351 ? -25.468 16.427 19.351 1.00 89.44 351 ALA A N 1
ATOM 2642 C CA . ALA A 1 351 ? -24.757 15.816 20.468 1.00 89.44 351 ALA A CA 1
ATOM 2643 C C . ALA A 1 351 ? -24.205 16.885 21.425 1.00 89.44 351 ALA A C 1
ATOM 2645 O O . ALA A 1 351 ? -24.444 16.813 22.628 1.00 89.44 351 ALA A O 1
ATOM 2646 N N . HIS A 1 352 ? -23.561 17.932 20.902 1.00 90.50 352 HIS A N 1
ATOM 2647 C CA . HIS A 1 352 ? -23.059 19.048 21.703 1.00 90.50 352 HIS A CA 1
ATOM 2648 C C . HIS A 1 352 ? -24.186 19.736 22.491 1.00 90.50 352 HIS A C 1
ATOM 2650 O O . HIS A 1 352 ? -24.083 19.891 23.707 1.00 90.50 352 HIS A O 1
ATOM 2656 N N . LYS A 1 353 ? -25.300 20.094 21.838 1.00 91.31 353 LYS A N 1
ATOM 2657 C CA . LYS A 1 353 ? -26.465 20.715 22.496 1.00 91.31 353 LYS A CA 1
ATOM 2658 C C . LYS A 1 353 ? -27.059 19.821 23.589 1.00 91.31 353 LYS A C 1
ATOM 2660 O O . LYS A 1 353 ? -27.369 20.328 24.665 1.00 91.31 353 LYS A O 1
ATOM 2665 N N . ALA A 1 354 ? -27.176 18.516 23.343 1.00 89.62 354 ALA A N 1
ATOM 2666 C CA . ALA A 1 354 ? -27.709 17.560 24.310 1.00 89.62 354 ALA A CA 1
ATOM 2667 C C . ALA A 1 354 ? -26.820 17.440 25.559 1.00 89.62 354 ALA A C 1
ATOM 2669 O O . ALA A 1 354 ? -27.329 17.454 26.680 1.00 89.62 354 ALA A O 1
ATOM 2670 N N . VAL A 1 355 ? -25.495 17.384 25.389 1.00 88.00 355 VAL A N 1
ATOM 2671 C CA . VAL A 1 355 ? -24.548 17.362 26.517 1.00 88.00 355 VAL A CA 1
ATOM 2672 C C . VAL A 1 355 ? -24.615 18.659 27.312 1.00 88.00 355 VAL A C 1
ATOM 2674 O O . VAL A 1 355 ? -24.747 18.618 28.534 1.00 88.00 355 VAL A O 1
ATOM 2677 N N . HIS A 1 356 ? -24.614 19.807 26.631 1.00 88.62 356 HIS A N 1
ATOM 2678 C CA . HIS A 1 356 ? -24.743 21.113 27.284 1.00 88.62 356 HIS A CA 1
ATOM 2679 C C . HIS A 1 356 ? -26.057 21.264 28.057 1.00 88.62 356 HIS A C 1
ATOM 2681 O O . HIS A 1 356 ? -26.062 21.852 29.136 1.00 88.62 356 HIS A O 1
ATOM 2687 N N . ALA A 1 357 ? -27.170 20.731 27.545 1.00 89.81 357 ALA A N 1
ATOM 2688 C CA . ALA A 1 357 ? -28.451 20.738 28.253 1.00 89.81 357 ALA A CA 1
ATOM 2689 C C . ALA A 1 357 ? -28.380 19.920 29.554 1.00 89.81 357 ALA A C 1
ATOM 2691 O O . ALA A 1 357 ? -28.677 20.450 30.625 1.00 89.81 357 ALA A O 1
ATOM 2692 N N . LYS A 1 358 ? -27.865 18.683 29.486 1.00 87.50 358 LYS A N 1
ATOM 2693 C CA . LYS A 1 358 ? -27.657 17.829 30.669 1.00 87.50 358 LYS A CA 1
ATOM 2694 C C . LYS A 1 358 ? -26.708 18.465 31.690 1.00 87.50 358 LYS A C 1
ATOM 2696 O O . LYS A 1 358 ? -26.917 18.347 32.896 1.00 87.50 358 LYS A O 1
ATOM 2701 N N . GLU A 1 359 ? -25.642 19.128 31.237 1.00 87.50 359 GLU A N 1
ATOM 2702 C CA . GLU A 1 359 ? -24.700 19.822 32.123 1.00 87.50 359 GLU A CA 1
ATOM 2703 C C . GLU A 1 359 ? -25.354 21.018 32.835 1.00 87.50 359 GLU A C 1
ATOM 2705 O O . GLU A 1 359 ? -25.104 21.227 34.026 1.00 87.50 359 GLU A O 1
ATOM 2710 N N . LYS A 1 360 ? -26.229 21.770 32.151 1.00 89.44 360 LYS A N 1
ATOM 2711 C CA . LYS A 1 360 ? -27.011 22.859 32.761 1.00 89.44 360 LYS A CA 1
ATOM 2712 C C . LYS A 1 360 ? -27.978 22.342 33.823 1.00 89.44 360 LYS A C 1
ATOM 2714 O O . LYS A 1 360 ? -27.968 22.870 34.932 1.00 89.44 360 LYS A O 1
ATOM 2719 N N . GLU A 1 361 ? -28.739 21.289 33.528 1.00 88.38 361 GLU A N 1
ATOM 2720 C CA . GLU A 1 361 ? -29.647 20.645 34.492 1.00 88.38 361 GLU A CA 1
ATOM 2721 C C . GLU A 1 361 ? -28.890 20.151 35.728 1.00 88.38 361 GLU A C 1
ATOM 2723 O O . GLU A 1 361 ? -29.269 20.438 36.861 1.00 88.38 361 GLU A O 1
ATOM 2728 N N . ARG A 1 362 ? -27.744 19.491 35.523 1.00 86.94 362 ARG A N 1
ATOM 2729 C CA . ARG A 1 362 ? -26.855 19.066 36.614 1.00 86.94 362 ARG A CA 1
ATOM 2730 C C . ARG A 1 362 ? -26.319 20.226 37.441 1.00 86.94 362 ARG A C 1
ATOM 2732 O O . ARG A 1 362 ? -26.080 20.050 38.631 1.00 86.94 362 ARG A O 1
ATOM 2739 N N . LYS A 1 363 ? -26.056 21.382 36.828 1.00 88.44 363 LYS A N 1
ATOM 2740 C CA . LYS A 1 363 ? -25.606 22.580 37.546 1.00 88.44 363 LYS A CA 1
ATOM 2741 C C . LYS A 1 363 ? -26.731 23.166 38.395 1.00 88.44 363 LYS A C 1
ATOM 2743 O O . LYS A 1 363 ? -26.449 23.639 39.488 1.00 88.44 363 LYS A O 1
ATOM 2748 N N . TRP A 1 364 ? -27.967 23.123 37.906 1.00 86.88 364 TRP A N 1
ATOM 2749 C CA . TRP A 1 364 ? -29.138 23.606 38.637 1.00 86.88 364 TRP A CA 1
ATOM 2750 C C . TRP A 1 364 ? -29.499 22.680 39.799 1.00 86.88 364 TRP A C 1
ATOM 2752 O O . TRP A 1 364 ? -29.757 23.176 40.878 1.00 86.88 364 TRP A O 1
ATOM 2762 N N . LEU A 1 365 ? -29.381 21.359 39.634 1.00 83.62 365 LEU A N 1
ATOM 2763 C CA . LEU A 1 365 ? -29.600 20.359 40.696 1.00 83.62 365 LEU A CA 1
ATOM 2764 C C . LEU A 1 365 ? -28.563 20.385 41.842 1.00 83.62 365 LEU A C 1
ATOM 2766 O O . LEU A 1 365 ? -28.671 19.600 42.782 1.00 83.62 365 LEU A O 1
ATOM 2770 N N . LYS A 1 366 ? -27.514 21.211 41.741 1.00 80.62 366 LYS A N 1
ATOM 2771 C CA . LYS A 1 366 ? -26.481 21.375 42.783 1.00 80.62 366 LYS A CA 1
ATOM 2772 C C . LYS A 1 366 ? -26.789 22.506 43.771 1.00 80.62 366 LYS A C 1
ATOM 2774 O O . LYS A 1 366 ? -26.073 22.606 44.767 1.00 80.62 366 LYS A O 1
ATOM 2779 N N . PHE A 1 367 ? -27.789 23.333 43.477 1.00 67.50 367 PHE A N 1
ATOM 2780 C CA . PHE A 1 367 ? -28.313 24.397 44.333 1.00 67.50 367 PHE A CA 1
ATOM 2781 C C . PHE A 1 367 ? -29.747 24.049 44.721 1.00 67.50 367 PHE A C 1
ATOM 2783 O O . PHE A 1 367 ? -30.142 24.451 45.836 1.00 67.50 367 PHE A O 1
#

Foldseek 3Di:
DPPVLVVVLVVLVVVLVVLVVVLVVLVVVCVVDDDCNVVSVVVNVVSVVVSVVSVVVSVVSVVVPDDDDDDDDDDDDDDDDDDDDDDDDDDDDDDDDDDDDDDDDDDDDDDDDDDDDDDPPPDPVRVVVVVVVVVVVVLVVVPQPPPLDQLDPVCVVPPSPVVNVCSVVSHDRPFADDPVSPHDNDDDDDDDDDPPDDPPPPPDDDPPPPPPVPVVVVVVVVVVVVVVVVVVVVVVVVVCVVVVPQDPVSVVVCCVVVVCVVCVVPPPDDDDDDDDDDDDDDDDPCPPPDDAPVVLVVLVVVLVVLVVVLVVLVVVLVVCVVPPVSNVVSVVVNVVSVVVNVVSVVVSVVSVVVVVVVVVVVVVVVD